Protein AF-A0A8J4A888-F1 (afdb_monomer)

Radius of gyration: 33.27 Å; Cα contacts (8 Å, |Δi|>4): 347; chains: 1; bounding box: 75×37×103 Å

Sequence (267 aa):
MAGGPRWPIGIAGAALVAAGAVLLPVPVLRVPAGLALVFALPGLAAIGPLRPRLSTMERIALVPLLSIAVPVVGGIGCYAAGVRLTTPVWVALTTIVTLALCGLHVGLGPRATRSAGRPADDPTTEDGGRPARRGPAGRWTARRALRVVLPAVLTIALLGGAGVVALRAARTGSVQHYTALSITPVGSAVALDRSVRVTVSCNESAPTGYTVRVTGADGYAAHRSVRLAPGHSRTWQLSVPAVGRVTARLYTGDGGTPYRSVFLAGG

Nearest PDB structures (foldseek):
  6ncx-assembly1_C  TM=6.663E-01  e=3.637E-03  Eisenbergiella tayi
  8oe4-assembly1_C  TM=6.718E-01  e=3.427E-03  Homo sapiens
  6ncw-assembly1_A  TM=7.004E-01  e=7.009E-03  Eisenbergiella tayi
  6wdq-assembly1_C  TM=6.657E-01  e=6.221E-03  Homo sapiens
  6ncx-assembly1_D  TM=6.212E-01  e=1.615E-02  Eisenbergiella tayi

Secondary structure (DSSP, 8-state):
------HHHHHHHHHHHHHHHHHSS-HHHHHHHHHHHHHTHHHHHHHTTTTTTS-HHHHHHHHHHHHHHHHHHHHHHHHHTT----HHHHHHHHHHHHHHHHHHHHHH-S-TTTTS-------------------------HHHHHHHHHHHHHHHHHHHHHHHHHHHHHHT------EEEEEEEES-TTSSEEEEEEEEEE-SSS-EEEEEEEE-STT-EEEEEEEE-TT-EEEEEEEEESSS-EEEEEEETT-SS-SEEEEE---

Solvent-accessible surface area (backbone atoms only — not comparable to full-atom values): 15346 Å² total; per-residue (Å²): 132,88,78,69,86,61,59,53,59,53,52,47,50,50,44,54,53,28,46,52,38,48,72,44,96,47,73,85,50,24,58,62,24,43,48,42,50,46,40,42,49,36,11,55,32,60,40,62,82,49,52,93,81,50,54,77,68,54,50,64,59,44,24,46,56,50,10,51,46,50,60,52,55,49,45,51,51,31,51,78,69,68,42,77,88,40,74,69,54,52,48,50,52,46,41,52,53,25,45,50,36,30,49,48,48,68,67,68,47,86,64,76,68,71,76,74,71,67,86,86,81,80,97,82,76,92,75,81,93,76,83,86,74,78,71,80,76,81,74,73,49,69,72,57,54,46,67,56,46,48,60,55,51,50,49,51,50,50,53,49,51,51,49,54,53,49,52,49,53,54,69,60,53,78,74,75,60,46,71,50,76,48,74,43,79,48,81,71,75,85,40,81,55,22,36,34,37,40,36,39,36,28,41,38,97,53,73,43,54,35,37,38,41,36,39,39,41,97,79,41,72,48,78,49,75,50,75,34,44,55,80,36,71,52,76,48,78,44,81,40,61,27,54,46,54,35,36,42,32,34,22,54,72,90,51,92,61,65,74,43,75,48,74,44,81,41,117

Structure (mmCIF, N/CA/C/O backbone):
data_AF-A0A8J4A888-F1
#
_entry.id   AF-A0A8J4A888-F1
#
loop_
_atom_site.group_PDB
_atom_site.id
_atom_site.type_symbol
_atom_site.label_atom_id
_atom_site.label_alt_id
_atom_site.label_comp_id
_atom_site.label_asym_id
_atom_site.label_entity_id
_atom_site.label_seq_id
_atom_site.pdbx_PDB_ins_code
_atom_site.Cartn_x
_atom_site.Cartn_y
_atom_site.Cartn_z
_atom_site.occupancy
_atom_site.B_iso_or_equiv
_atom_site.auth_seq_id
_atom_site.auth_comp_id
_atom_site.auth_asym_id
_atom_site.auth_atom_id
_atom_site.pdbx_PDB_model_num
ATOM 1 N N . MET A 1 1 ? 24.705 21.486 -42.298 1.00 39.16 1 MET A N 1
ATOM 2 C CA . MET A 1 1 ? 25.093 21.106 -40.919 1.00 39.16 1 MET A CA 1
ATOM 3 C C . MET A 1 1 ? 24.230 19.938 -40.455 1.00 39.16 1 MET A C 1
ATOM 5 O O . MET A 1 1 ? 23.060 20.130 -40.159 1.00 39.16 1 MET A O 1
ATOM 9 N N . ALA A 1 2 ? 24.766 18.716 -40.461 1.00 40.28 2 ALA A N 1
ATOM 10 C CA . ALA A 1 2 ? 24.025 17.524 -40.049 1.00 40.28 2 ALA A CA 1
ATOM 11 C C . ALA A 1 2 ? 24.015 17.419 -38.516 1.00 40.28 2 ALA A C 1
ATOM 13 O O . ALA A 1 2 ? 24.929 16.855 -37.914 1.00 40.28 2 ALA A O 1
ATOM 14 N N . GLY A 1 3 ? 22.998 18.003 -37.881 1.00 47.62 3 GLY A N 1
ATOM 15 C CA . GLY A 1 3 ? 22.723 17.781 -36.466 1.00 47.62 3 GLY A CA 1
ATOM 16 C C . GLY A 1 3 ? 22.400 16.306 -36.248 1.00 47.62 3 GLY A C 1
ATOM 17 O O . GLY A 1 3 ? 21.333 15.839 -36.638 1.00 47.62 3 GLY A O 1
ATOM 18 N N . GLY A 1 4 ? 23.338 15.555 -35.668 1.00 56.41 4 GLY A N 1
ATOM 19 C CA . GLY A 1 4 ? 23.082 14.175 -35.263 1.00 56.41 4 GLY A CA 1
ATOM 20 C C . GLY A 1 4 ? 21.868 14.108 -34.327 1.00 56.41 4 GLY A C 1
ATOM 21 O O . GLY A 1 4 ? 21.597 15.079 -33.612 1.00 56.41 4 GLY A O 1
ATOM 22 N N . PRO A 1 5 ? 21.122 12.992 -34.314 1.00 59.16 5 PRO A N 1
ATOM 23 C CA . PRO A 1 5 ? 19.912 12.877 -33.512 1.00 59.16 5 PRO A CA 1
ATOM 24 C C . PRO A 1 5 ? 20.267 12.998 -32.022 1.00 59.16 5 PRO A C 1
ATOM 26 O O . PRO A 1 5 ? 20.746 12.050 -31.410 1.00 59.16 5 PRO A O 1
ATOM 29 N N . ARG A 1 6 ? 20.034 14.181 -31.433 1.00 76.62 6 ARG A N 1
ATOM 30 C CA . ARG A 1 6 ? 20.186 14.481 -29.989 1.00 76.62 6 ARG A CA 1
ATOM 31 C C . ARG A 1 6 ? 19.076 13.867 -29.127 1.00 76.62 6 ARG A C 1
ATOM 33 O O . ARG A 1 6 ? 19.116 13.933 -27.903 1.00 76.62 6 ARG A O 1
ATOM 40 N N . TRP A 1 7 ? 18.107 13.237 -29.779 1.00 79.25 7 TRP A N 1
ATOM 41 C CA . TRP A 1 7 ? 16.934 12.605 -29.190 1.00 79.25 7 TRP A CA 1
ATOM 42 C C . TRP A 1 7 ? 17.216 11.634 -28.019 1.00 79.25 7 TRP A C 1
ATOM 44 O O . TRP A 1 7 ? 16.619 11.830 -26.961 1.00 79.25 7 TRP A O 1
ATOM 54 N N . PRO A 1 8 ? 18.129 10.639 -28.117 1.00 78.75 8 PRO A N 1
ATOM 55 C CA . PRO A 1 8 ? 18.345 9.684 -27.024 1.00 78.75 8 PRO A CA 1
ATOM 56 C C . PRO A 1 8 ? 18.966 10.335 -25.780 1.00 78.75 8 PRO A C 1
ATOM 58 O O . PRO A 1 8 ? 18.705 9.898 -24.662 1.00 78.75 8 PRO A O 1
ATOM 61 N N . ILE A 1 9 ? 19.745 11.408 -25.959 1.00 81.62 9 ILE A N 1
ATOM 62 C CA . ILE A 1 9 ? 20.346 12.165 -24.852 1.00 81.62 9 ILE A CA 1
ATOM 63 C C . ILE A 1 9 ? 19.255 12.926 -24.089 1.00 81.62 9 ILE A C 1
ATOM 65 O O . ILE A 1 9 ? 19.256 12.924 -22.861 1.00 81.62 9 ILE A O 1
ATOM 69 N N . GLY A 1 10 ? 18.289 13.513 -24.806 1.00 83.25 10 GLY A N 1
ATOM 70 C CA . GLY A 1 10 ? 17.135 14.180 -24.197 1.00 83.25 10 GLY A CA 1
ATOM 71 C C . GLY A 1 10 ? 16.274 13.229 -23.360 1.00 83.25 10 GLY A C 1
ATOM 72 O O . GLY A 1 10 ? 15.909 13.569 -22.239 1.00 83.25 10 GLY A O 1
ATOM 73 N N . ILE A 1 11 ? 16.016 12.013 -23.856 1.00 82.94 11 ILE A N 1
ATOM 74 C CA . ILE A 1 11 ? 15.243 10.996 -23.119 1.00 82.94 11 ILE A CA 1
ATOM 75 C C . ILE A 1 11 ? 15.998 10.513 -21.878 1.00 82.94 11 ILE A C 1
ATOM 77 O O . ILE A 1 11 ? 15.406 10.406 -20.807 1.00 82.94 11 ILE A O 1
ATOM 81 N N . ALA A 1 12 ? 17.303 10.251 -21.998 1.00 80.12 12 ALA A N 1
ATOM 82 C CA . ALA A 1 12 ? 18.125 9.851 -20.859 1.00 80.12 12 AL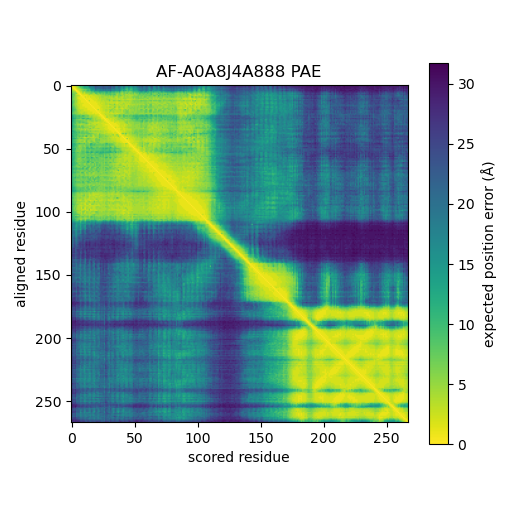A A CA 1
ATOM 83 C C . ALA A 1 12 ? 18.156 10.939 -19.770 1.00 80.12 12 ALA A C 1
ATOM 85 O O . ALA A 1 12 ? 17.980 10.635 -18.592 1.00 80.12 12 ALA A O 1
ATOM 86 N N . GLY A 1 13 ? 18.309 12.208 -20.166 1.00 79.50 13 GLY A N 1
ATOM 87 C CA . GLY A 1 13 ? 18.224 13.346 -19.249 1.00 79.50 13 GLY A CA 1
ATOM 88 C C . GLY A 1 13 ? 16.853 13.456 -18.579 1.00 79.50 13 GLY A C 1
ATOM 89 O O . GLY A 1 13 ? 16.777 13.584 -17.359 1.00 79.50 13 GLY A O 1
ATOM 90 N N . ALA A 1 14 ? 15.768 13.323 -19.347 1.00 81.19 14 ALA A N 1
ATOM 91 C CA . ALA A 1 14 ? 14.405 13.355 -18.820 1.00 81.19 14 ALA A CA 1
ATOM 92 C C . ALA A 1 14 ? 14.130 12.217 -17.821 1.00 81.19 14 ALA A C 1
ATOM 94 O O . ALA A 1 14 ? 13.488 12.451 -16.801 1.00 81.19 14 ALA A O 1
ATOM 95 N N . ALA A 1 15 ? 14.660 11.012 -18.063 1.00 79.81 15 ALA A N 1
ATOM 96 C CA . ALA A 1 15 ? 14.546 9.886 -17.135 1.00 79.81 15 ALA A CA 1
ATOM 97 C C . ALA A 1 15 ? 15.244 10.150 -15.801 1.00 79.81 15 ALA A C 1
ATOM 99 O O . ALA A 1 15 ? 14.663 9.890 -14.751 1.00 79.81 15 ALA A O 1
ATOM 100 N N . LEU A 1 16 ? 16.447 10.728 -15.827 1.00 81.56 16 LEU A N 1
ATOM 101 C CA . LEU A 1 16 ? 17.173 11.085 -14.607 1.00 81.56 16 LEU A CA 1
ATOM 102 C C . LEU A 1 16 ? 16.460 12.189 -13.815 1.00 81.56 16 LEU A C 1
ATOM 104 O O . LEU A 1 16 ? 16.331 12.083 -12.596 1.00 81.56 16 LEU A O 1
ATOM 108 N N . VAL A 1 17 ? 15.948 13.217 -14.500 1.00 83.06 17 VAL A N 1
ATOM 109 C CA . VAL A 1 17 ? 15.185 14.303 -13.862 1.00 83.06 17 VAL A CA 1
ATOM 110 C C . VAL A 1 17 ? 13.888 13.773 -13.251 1.00 83.06 17 VAL A C 1
ATOM 112 O O . VAL A 1 17 ? 13.584 14.081 -12.099 1.00 83.06 17 VAL A O 1
ATOM 115 N N . ALA A 1 18 ? 13.147 12.935 -13.980 1.00 79.81 18 ALA A N 1
ATOM 116 C CA . ALA A 1 18 ? 11.920 12.326 -13.479 1.00 79.81 18 ALA A CA 1
ATOM 117 C C . ALA A 1 18 ? 12.197 11.406 -12.277 1.00 79.81 18 ALA A C 1
ATOM 119 O O . ALA A 1 18 ? 11.468 11.460 -11.288 1.00 79.81 18 ALA A O 1
ATOM 120 N N . ALA A 1 19 ? 13.278 10.619 -12.310 1.00 79.06 19 ALA A N 1
ATOM 121 C CA . ALA A 1 19 ? 13.681 9.776 -11.186 1.00 79.06 19 ALA A CA 1
ATOM 122 C C . ALA A 1 19 ? 13.993 10.613 -9.936 1.00 79.06 19 ALA A C 1
ATOM 124 O O . ALA A 1 19 ? 13.499 10.308 -8.851 1.00 79.06 19 ALA A O 1
ATOM 125 N N . GLY A 1 20 ? 14.746 11.708 -10.096 1.00 75.62 20 GLY A N 1
ATOM 126 C CA . GLY A 1 20 ? 15.018 12.658 -9.016 1.00 75.62 20 GLY A CA 1
ATOM 127 C C . GLY A 1 20 ? 13.738 13.273 -8.443 1.00 75.62 20 GLY A C 1
ATOM 128 O O . GLY A 1 20 ? 13.550 13.285 -7.228 1.00 75.62 20 GLY A O 1
ATOM 129 N N . ALA A 1 21 ? 12.812 13.699 -9.305 1.00 80.38 21 ALA A N 1
ATOM 130 C CA . ALA A 1 21 ? 11.538 14.286 -8.892 1.00 80.38 21 ALA A CA 1
ATOM 131 C C . ALA A 1 21 ? 10.642 13.312 -8.103 1.00 80.38 21 ALA A C 1
ATOM 133 O O . ALA A 1 21 ? 9.965 13.732 -7.168 1.00 80.38 21 ALA A O 1
ATOM 134 N N . VAL A 1 22 ? 10.655 12.012 -8.425 1.00 79.75 22 VAL A N 1
ATOM 135 C CA . VAL A 1 22 ? 9.869 10.996 -7.694 1.00 79.75 22 VAL A CA 1
ATOM 136 C C . VAL A 1 22 ? 10.436 10.699 -6.298 1.00 79.75 22 VAL A C 1
ATOM 138 O O . VAL A 1 22 ? 9.688 10.299 -5.395 1.00 79.75 22 VAL A O 1
ATOM 141 N N . LEU A 1 23 ? 11.749 10.873 -6.123 1.00 80.00 23 LEU A N 1
ATOM 142 C CA . LEU A 1 23 ? 12.458 10.636 -4.863 1.00 80.00 23 LEU A CA 1
ATOM 143 C C . LEU A 1 23 ? 12.426 11.845 -3.917 1.00 80.00 23 LEU A C 1
ATOM 145 O O . LEU A 1 23 ? 12.620 11.674 -2.715 1.00 80.00 23 LEU A O 1
ATOM 149 N N . LEU A 1 24 ? 12.148 13.046 -4.430 1.00 81.38 24 LEU A N 1
ATOM 150 C CA . LEU A 1 24 ? 11.988 14.247 -3.615 1.00 81.38 24 LEU A CA 1
ATOM 151 C C . LEU A 1 24 ? 10.665 14.222 -2.820 1.00 81.38 24 LEU A C 1
ATOM 153 O O . LEU A 1 24 ? 9.642 13.752 -3.325 1.00 81.38 24 LEU A O 1
ATOM 157 N N . PRO A 1 25 ? 10.629 14.785 -1.596 1.00 75.31 25 PRO A N 1
ATOM 158 C CA . PRO A 1 25 ? 9.436 14.830 -0.747 1.00 75.31 25 PRO A CA 1
ATOM 159 C C . PRO A 1 25 ? 8.410 15.893 -1.194 1.00 75.31 25 PRO A C 1
ATOM 161 O O . PRO A 1 25 ? 7.687 16.440 -0.367 1.00 75.31 25 PRO A O 1
ATOM 164 N N . VAL A 1 26 ? 8.335 16.209 -2.493 1.00 83.38 26 VAL A N 1
ATOM 165 C CA . VAL A 1 26 ? 7.417 17.215 -3.049 1.00 83.38 26 VAL A CA 1
ATOM 166 C C . VAL A 1 26 ? 6.223 16.500 -3.700 1.00 83.38 26 VAL A C 1
ATOM 168 O O . VAL A 1 26 ? 6.333 16.031 -4.836 1.00 83.38 26 VAL A O 1
ATOM 171 N N . PRO A 1 27 ? 5.065 16.389 -3.018 1.00 77.94 27 PRO A N 1
ATOM 172 C CA . PRO A 1 27 ? 3.960 15.532 -3.460 1.00 77.94 27 PRO A CA 1
ATOM 173 C C . PRO A 1 27 ? 3.375 15.939 -4.820 1.00 77.94 27 PRO A C 1
ATOM 175 O O . PRO A 1 27 ? 2.985 15.070 -5.597 1.00 77.94 27 PRO A O 1
ATOM 178 N N . VAL A 1 28 ? 3.383 17.237 -5.140 1.00 83.44 28 VAL A N 1
ATOM 179 C CA . VAL A 1 28 ? 2.807 17.786 -6.382 1.00 83.44 28 VAL A CA 1
ATOM 180 C C . VAL A 1 28 ? 3.572 17.327 -7.631 1.00 83.44 28 VAL A C 1
ATOM 182 O O . VAL A 1 28 ? 2.970 17.071 -8.669 1.00 83.44 28 VAL A O 1
ATOM 185 N N . LEU A 1 29 ? 4.895 17.162 -7.534 1.00 80.06 29 LEU A N 1
ATOM 186 C CA . LEU A 1 29 ? 5.742 16.742 -8.658 1.00 80.06 29 LEU A CA 1
ATOM 187 C C . LEU A 1 29 ? 5.823 15.219 -8.805 1.00 80.06 29 LEU A C 1
ATOM 189 O O . LEU A 1 29 ? 6.128 14.710 -9.883 1.00 80.06 2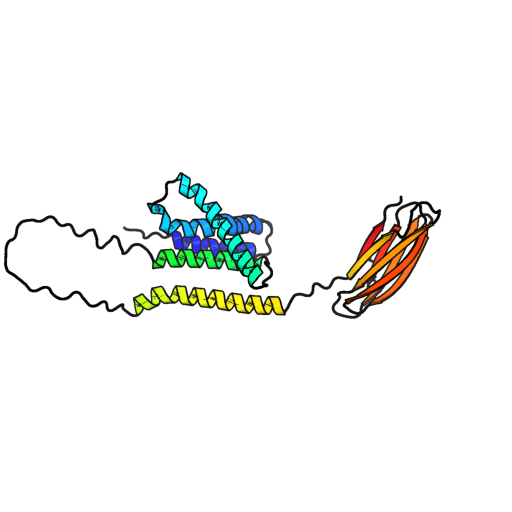9 LEU A O 1
ATOM 193 N N . ARG A 1 30 ? 5.525 14.480 -7.733 1.00 80.75 30 ARG A N 1
ATOM 194 C CA . ARG A 1 30 ? 5.732 13.031 -7.662 1.00 80.75 30 ARG A CA 1
ATOM 195 C C . ARG A 1 30 ? 4.831 12.249 -8.612 1.00 80.75 30 ARG A C 1
ATOM 197 O O . ARG A 1 30 ? 5.291 11.308 -9.254 1.00 80.75 30 ARG A O 1
ATOM 204 N N . VAL A 1 31 ? 3.562 12.640 -8.708 1.00 80.25 31 VAL A N 1
ATOM 205 C CA . VAL A 1 31 ? 2.563 11.976 -9.559 1.00 80.25 31 VAL A CA 1
ATOM 206 C C . VAL A 1 31 ? 2.882 12.137 -11.053 1.00 80.25 31 VAL A C 1
ATOM 208 O O . VAL A 1 31 ? 3.034 11.113 -11.721 1.00 80.25 31 VAL A O 1
ATOM 211 N N . PRO A 1 32 ? 3.052 13.360 -11.603 1.00 80.75 32 PRO A N 1
ATOM 212 C CA . PRO A 1 32 ? 3.344 13.520 -13.028 1.00 80.75 32 PRO A CA 1
ATOM 213 C C . PRO A 1 32 ? 4.715 12.950 -13.413 1.00 80.75 32 PRO A C 1
ATOM 215 O O . PRO A 1 32 ? 4.838 12.330 -14.469 1.00 80.75 32 PRO A O 1
ATOM 218 N N . ALA A 1 33 ? 5.730 13.086 -12.549 1.00 79.25 33 ALA A N 1
ATOM 219 C CA . ALA A 1 33 ? 7.043 12.496 -12.794 1.00 79.25 33 ALA A CA 1
ATOM 220 C C . ALA A 1 33 ? 6.978 10.963 -12.806 1.00 79.25 33 ALA A C 1
ATOM 222 O O . ALA A 1 33 ? 7.533 10.341 -13.708 1.00 79.25 33 ALA A O 1
ATOM 223 N N . GLY A 1 34 ? 6.245 10.360 -11.864 1.00 79.12 34 GLY A N 1
ATOM 224 C CA . GLY A 1 34 ? 6.002 8.921 -11.838 1.00 79.12 34 GLY A CA 1
ATOM 225 C C . GLY A 1 34 ? 5.325 8.445 -13.119 1.00 79.12 34 GLY A C 1
ATOM 226 O O . GLY A 1 34 ? 5.835 7.545 -13.775 1.00 79.12 34 GLY A O 1
ATOM 227 N N . LEU A 1 35 ? 4.238 9.100 -13.536 1.00 80.75 35 LEU A N 1
ATOM 228 C CA . LEU A 1 35 ? 3.517 8.747 -14.763 1.00 80.75 35 LEU A CA 1
ATOM 229 C C . LEU A 1 35 ? 4.394 8.847 -16.015 1.00 80.75 35 LEU A C 1
ATOM 231 O O . LEU A 1 35 ? 4.385 7.929 -16.833 1.00 80.75 35 LEU A O 1
ATOM 235 N N . ALA A 1 36 ? 5.191 9.908 -16.159 1.00 78.00 36 ALA A N 1
ATOM 236 C CA . ALA A 1 36 ? 6.110 10.044 -17.290 1.00 78.00 36 ALA A CA 1
ATOM 237 C C . ALA A 1 36 ? 7.135 8.895 -17.339 1.00 78.00 36 ALA A C 1
ATOM 239 O O . ALA A 1 36 ? 7.447 8.365 -18.410 1.00 78.00 36 ALA A O 1
ATOM 240 N N . LEU A 1 37 ? 7.619 8.484 -16.167 1.00 79.25 37 LEU A N 1
ATOM 241 C CA . LEU A 1 37 ? 8.602 7.421 -15.993 1.00 79.25 37 LEU A CA 1
ATOM 242 C C . LEU A 1 37 ? 7.996 6.024 -16.248 1.00 79.25 37 LEU A C 1
ATOM 244 O O . LEU A 1 37 ? 8.670 5.171 -16.820 1.00 79.25 37 LEU A O 1
ATOM 248 N N . VAL A 1 38 ? 6.713 5.810 -15.915 1.00 79.25 38 VAL A N 1
ATOM 249 C CA . VAL A 1 38 ? 5.971 4.565 -16.214 1.00 79.25 38 VAL A CA 1
ATOM 250 C C . VAL A 1 38 ? 5.591 4.470 -17.687 1.00 79.25 38 VAL A C 1
ATOM 252 O O . VAL A 1 38 ? 5.768 3.414 -18.285 1.00 79.25 38 VAL A O 1
ATOM 255 N N . PHE A 1 39 ? 5.007 5.528 -18.256 1.00 78.88 39 PHE A N 1
ATOM 256 C CA . PHE A 1 39 ? 4.164 5.415 -19.454 1.00 78.88 39 PHE A CA 1
ATOM 257 C C . PHE A 1 39 ? 4.778 5.997 -20.726 1.00 78.88 39 PHE A C 1
ATOM 259 O O . PHE A 1 39 ? 4.332 5.650 -21.818 1.00 78.88 39 PHE A O 1
ATOM 266 N N . ALA A 1 40 ? 5.776 6.875 -20.611 1.00 79.44 40 ALA A N 1
ATOM 267 C CA . ALA A 1 40 ? 6.331 7.569 -21.767 1.00 79.44 40 ALA A CA 1
ATOM 268 C C . ALA A 1 40 ? 7.791 7.192 -22.027 1.00 79.44 40 ALA A C 1
ATOM 270 O O . ALA A 1 40 ? 8.141 6.804 -23.140 1.00 79.44 40 ALA A O 1
ATOM 271 N N . LEU A 1 41 ? 8.657 7.309 -21.019 1.00 81.25 41 LEU A N 1
ATOM 272 C CA . LEU A 1 41 ? 10.107 7.284 -21.237 1.00 81.25 41 LEU A CA 1
ATOM 273 C C . LEU A 1 41 ? 10.653 5.929 -21.733 1.00 81.25 41 LEU A C 1
ATOM 275 O O . LEU A 1 41 ? 11.376 5.936 -22.736 1.00 81.25 41 LEU A O 1
ATOM 279 N N . PRO A 1 42 ? 10.286 4.773 -21.142 1.00 77.44 42 PRO A N 1
ATOM 280 C CA . PRO A 1 42 ? 10.723 3.474 -21.650 1.00 77.44 42 PRO A CA 1
ATOM 281 C C . PRO A 1 42 ? 10.192 3.182 -23.061 1.00 77.44 42 PRO A C 1
ATOM 283 O O . PRO A 1 42 ? 10.947 2.746 -23.933 1.00 77.44 42 PRO A O 1
ATOM 286 N N . GLY A 1 43 ? 8.911 3.481 -23.314 1.00 79.44 43 GLY A N 1
ATOM 287 C CA . GLY A 1 43 ? 8.285 3.295 -24.626 1.00 79.44 43 GLY A CA 1
ATOM 288 C C . GLY A 1 43 ? 8.933 4.149 -25.722 1.00 79.44 43 GLY A C 1
ATOM 289 O O . GLY A 1 43 ? 9.245 3.652 -26.806 1.00 79.44 43 GLY A O 1
ATOM 290 N N . LEU A 1 44 ? 9.223 5.420 -25.426 1.00 80.62 44 LEU A N 1
ATOM 291 C CA . LEU A 1 44 ? 9.910 6.328 -26.351 1.00 80.62 44 LEU A CA 1
ATOM 292 C C . LEU A 1 44 ? 11.352 5.889 -26.645 1.00 80.62 44 LEU A C 1
ATOM 294 O O . LEU A 1 44 ? 11.807 6.028 -27.785 1.00 80.62 44 LEU A O 1
ATOM 298 N N . ALA A 1 45 ? 12.065 5.348 -25.652 1.00 80.88 45 ALA A N 1
ATOM 299 C CA . ALA A 1 45 ? 13.414 4.818 -25.842 1.00 80.88 45 ALA A CA 1
ATOM 300 C C . ALA A 1 45 ? 13.415 3.574 -26.746 1.00 80.88 45 ALA A C 1
ATOM 302 O O . ALA A 1 45 ? 14.266 3.442 -27.628 1.00 80.88 45 ALA A O 1
ATOM 303 N N . ALA A 1 46 ? 12.433 2.689 -26.578 1.00 79.88 46 ALA A N 1
ATOM 304 C CA . ALA A 1 46 ? 12.352 1.439 -27.322 1.00 79.88 46 ALA A CA 1
ATOM 305 C C . ALA A 1 46 ? 11.850 1.584 -28.771 1.00 79.88 46 ALA A C 1
ATOM 307 O O . ALA A 1 46 ? 12.200 0.772 -29.626 1.00 79.88 46 ALA A O 1
ATOM 308 N N . ILE A 1 47 ? 11.074 2.627 -29.083 1.00 81.25 47 ILE A N 1
ATOM 309 C CA . ILE A 1 47 ? 10.589 2.883 -30.454 1.00 81.25 47 ILE A CA 1
ATOM 310 C C . ILE A 1 47 ? 11.668 3.481 -31.357 1.00 81.25 47 ILE A C 1
ATOM 312 O O . ILE A 1 47 ? 11.580 3.355 -32.579 1.00 81.25 47 ILE A O 1
ATOM 316 N N . GLY A 1 48 ? 12.716 4.081 -30.785 1.00 76.69 48 GLY A N 1
ATOM 317 C CA . GLY A 1 48 ? 13.856 4.636 -31.524 1.00 76.69 48 GLY A CA 1
ATOM 318 C C . GLY A 1 48 ? 14.333 3.770 -32.705 1.00 76.69 48 GLY A C 1
ATOM 319 O O . GLY A 1 48 ? 14.340 4.263 -33.835 1.00 76.69 48 GLY A O 1
ATOM 320 N N . PRO A 1 49 ? 14.697 2.489 -32.498 1.00 71.56 49 PRO A N 1
ATOM 321 C CA . PRO A 1 49 ? 15.140 1.597 -33.575 1.00 71.56 49 PRO A CA 1
ATOM 322 C C . PRO A 1 49 ? 14.040 1.183 -34.570 1.00 71.56 49 PRO A C 1
ATOM 324 O O . PRO A 1 49 ? 14.349 0.909 -35.727 1.00 71.56 49 PRO A O 1
ATOM 327 N N . LEU A 1 50 ? 12.770 1.149 -34.156 1.00 75.44 50 LEU A N 1
ATOM 328 C CA . LEU A 1 50 ? 11.639 0.702 -34.986 1.00 75.44 50 LEU A CA 1
ATOM 329 C C . LEU A 1 50 ? 11.003 1.839 -35.801 1.00 75.44 50 LEU A C 1
ATOM 331 O O . LEU A 1 50 ? 10.228 1.598 -36.727 1.00 75.44 50 LEU A O 1
ATOM 335 N N . ARG A 1 51 ? 11.372 3.088 -35.498 1.00 77.00 51 ARG A N 1
ATOM 336 C CA . ARG A 1 51 ? 10.807 4.308 -36.083 1.00 77.00 51 ARG A CA 1
ATOM 337 C C . ARG A 1 51 ? 10.705 4.327 -37.618 1.00 77.00 51 ARG A C 1
ATOM 339 O O . ARG A 1 51 ? 9.676 4.803 -38.087 1.00 77.00 51 ARG A O 1
ATOM 346 N N . PRO A 1 52 ? 11.681 3.849 -38.420 1.00 76.31 52 PRO A N 1
ATOM 347 C CA . PRO A 1 52 ? 11.559 3.905 -39.879 1.00 76.31 52 PRO A CA 1
ATOM 348 C C . PRO A 1 52 ? 10.570 2.887 -40.467 1.00 76.31 52 PRO A C 1
ATOM 350 O O . PRO A 1 52 ? 10.230 3.010 -41.636 1.00 76.31 52 PRO A O 1
ATOM 353 N N . ARG A 1 53 ? 10.119 1.888 -39.694 1.00 77.44 53 ARG A N 1
ATOM 354 C CA . ARG A 1 53 ? 9.264 0.792 -40.185 1.00 77.44 53 ARG A CA 1
ATOM 355 C C . ARG A 1 53 ? 7.802 0.885 -39.752 1.00 77.44 53 ARG A C 1
ATOM 357 O O . ARG A 1 53 ? 6.992 0.127 -40.260 1.00 77.44 53 ARG A O 1
ATOM 364 N N . LEU A 1 54 ? 7.482 1.779 -38.819 1.00 83.06 54 LEU A N 1
ATOM 365 C CA . LEU A 1 54 ? 6.150 1.884 -38.220 1.00 83.06 54 LEU A CA 1
ATOM 366 C C . LEU A 1 54 ? 5.391 3.095 -38.758 1.00 83.06 54 LEU A C 1
ATOM 368 O O . LEU A 1 54 ? 5.977 4.177 -38.897 1.00 83.06 54 LEU A O 1
ATOM 372 N N . SER A 1 55 ? 4.087 2.950 -38.971 1.00 89.62 55 SER A N 1
ATOM 373 C CA . SER A 1 55 ? 3.195 4.073 -39.280 1.00 89.62 55 SER A CA 1
ATOM 374 C C . SER A 1 55 ? 3.038 5.018 -38.076 1.00 89.62 55 SER A C 1
ATOM 376 O O . SER A 1 55 ? 3.360 4.672 -36.938 1.00 89.62 55 SER A O 1
ATOM 378 N N . THR A 1 56 ? 2.566 6.251 -38.293 1.00 86.12 56 THR A N 1
ATOM 379 C CA . THR A 1 56 ? 2.365 7.220 -37.194 1.00 86.12 56 THR A CA 1
ATOM 380 C C . THR A 1 56 ? 1.367 6.704 -36.154 1.00 86.12 56 THR A C 1
ATOM 382 O O . THR A 1 56 ? 1.612 6.856 -34.958 1.00 86.12 56 THR A O 1
ATOM 385 N N . MET A 1 57 ? 0.292 6.043 -36.599 1.00 88.69 57 MET A N 1
ATOM 386 C CA . MET A 1 57 ? -0.722 5.465 -35.711 1.00 88.69 57 MET A CA 1
ATOM 387 C C . MET A 1 57 ? -0.168 4.293 -34.899 1.00 88.69 57 MET A C 1
ATOM 389 O O . MET A 1 57 ? -0.355 4.249 -33.684 1.00 88.69 57 MET A O 1
ATOM 393 N N . GLU A 1 58 ? 0.596 3.399 -35.535 1.00 81.38 58 GLU A N 1
ATOM 394 C CA . GLU A 1 58 ? 1.266 2.299 -34.832 1.00 81.38 58 GLU A CA 1
ATOM 395 C C . GLU A 1 58 ? 2.205 2.824 -33.752 1.00 81.38 58 GLU A C 1
ATOM 397 O O . GLU A 1 58 ? 2.187 2.316 -32.638 1.00 81.38 58 GLU A O 1
ATOM 402 N N . ARG A 1 59 ? 2.981 3.880 -34.034 1.00 81.06 59 ARG A N 1
ATOM 403 C CA . ARG A 1 59 ? 3.898 4.472 -33.048 1.00 81.06 59 ARG A CA 1
ATOM 404 C C . ARG A 1 59 ? 3.162 4.989 -31.818 1.00 81.06 59 ARG A C 1
ATOM 406 O O . ARG A 1 59 ? 3.625 4.736 -30.713 1.00 81.06 59 ARG A O 1
ATOM 413 N N . ILE A 1 60 ? 2.047 5.698 -31.995 1.00 84.25 60 ILE A N 1
ATOM 414 C CA . ILE A 1 60 ? 1.279 6.260 -30.874 1.00 84.25 60 ILE A CA 1
ATOM 415 C C . ILE A 1 60 ? 0.721 5.137 -29.991 1.00 84.25 60 ILE A C 1
ATOM 417 O O . ILE A 1 60 ? 0.794 5.240 -28.769 1.00 84.25 60 ILE A O 1
ATOM 421 N N . ALA A 1 61 ? 0.241 4.046 -30.594 1.00 85.25 61 ALA A N 1
ATOM 422 C CA . ALA A 1 61 ? -0.275 2.892 -29.859 1.00 85.25 61 ALA A CA 1
ATOM 423 C C . ALA A 1 61 ? 0.831 2.062 -29.176 1.00 85.25 61 ALA A C 1
ATOM 425 O O . ALA A 1 61 ? 0.634 1.553 -28.072 1.00 85.25 61 ALA A O 1
ATOM 426 N N . LEU A 1 62 ? 2.010 1.942 -29.798 1.00 80.56 62 LEU A N 1
ATOM 427 C CA . LEU A 1 62 ? 3.107 1.116 -29.286 1.00 80.56 62 LEU A CA 1
ATOM 428 C C . LEU A 1 62 ? 3.814 1.731 -28.075 1.00 80.56 62 LEU A C 1
ATOM 430 O O . LEU A 1 62 ? 4.284 0.976 -27.227 1.00 80.56 62 LEU A O 1
ATOM 434 N N . VAL A 1 63 ? 3.894 3.069 -27.974 1.00 81.94 63 VAL A N 1
ATOM 435 C CA . VAL A 1 63 ? 4.565 3.758 -26.848 1.00 81.94 63 VAL A CA 1
ATOM 436 C C . VAL A 1 63 ? 4.015 3.279 -25.497 1.00 81.94 63 VAL A C 1
ATOM 438 O O . VAL A 1 63 ? 4.804 2.739 -24.718 1.00 81.94 63 VAL A O 1
ATOM 441 N N . PRO A 1 64 ? 2.708 3.423 -25.191 1.00 80.00 64 PRO A N 1
ATOM 442 C CA . PRO A 1 64 ? 2.181 3.041 -23.885 1.00 80.00 64 PRO A CA 1
ATOM 443 C C . PRO A 1 64 ? 2.267 1.531 -23.656 1.00 80.00 64 PRO A C 1
ATOM 445 O O . PRO A 1 64 ? 2.577 1.100 -22.548 1.00 80.00 64 PRO A O 1
ATOM 448 N N . LEU A 1 65 ? 2.057 0.726 -24.703 1.00 80.19 65 LEU A N 1
ATOM 449 C CA . LEU A 1 65 ? 2.050 -0.732 -24.607 1.00 80.19 65 LEU A CA 1
ATOM 450 C C . LEU A 1 65 ? 3.438 -1.267 -24.230 1.00 80.19 65 LEU A C 1
ATOM 452 O O . LEU A 1 65 ? 3.571 -2.059 -23.296 1.00 80.19 65 LEU A O 1
ATOM 456 N N . LEU A 1 66 ? 4.493 -0.762 -24.877 1.00 77.12 66 LEU A N 1
ATOM 457 C CA . LEU A 1 66 ? 5.862 -1.137 -24.527 1.00 77.12 66 LEU A CA 1
ATOM 458 C C . LEU A 1 66 ? 6.293 -0.579 -23.169 1.00 77.12 66 LEU A C 1
ATOM 460 O O . LEU A 1 66 ? 7.055 -1.221 -22.448 1.00 77.12 66 LEU A O 1
ATOM 464 N N . SER A 1 67 ? 5.794 0.603 -22.808 1.00 80.06 67 SER A N 1
ATOM 465 C CA . SER A 1 67 ? 6.097 1.216 -21.521 1.00 80.06 67 SER A CA 1
ATOM 466 C C . SER A 1 67 ? 5.480 0.448 -20.349 1.00 80.06 67 SER A C 1
ATOM 468 O O . SER A 1 67 ? 6.133 0.328 -19.321 1.00 80.06 67 SER A O 1
ATOM 470 N N . ILE A 1 68 ? 4.289 -0.146 -20.517 1.00 80.06 68 ILE A N 1
ATOM 471 C CA . ILE A 1 68 ? 3.639 -1.032 -19.528 1.00 80.06 68 ILE A CA 1
ATOM 472 C C . ILE A 1 68 ? 4.339 -2.394 -19.430 1.00 80.06 68 ILE A C 1
ATOM 474 O O . ILE A 1 68 ? 4.401 -2.981 -18.349 1.00 80.06 68 ILE A O 1
ATOM 478 N N . ALA A 1 69 ? 4.919 -2.896 -20.521 1.00 76.31 69 ALA A N 1
ATOM 479 C CA . ALA A 1 69 ? 5.643 -4.166 -20.491 1.00 76.31 69 ALA A CA 1
ATOM 480 C C . ALA A 1 69 ? 6.847 -4.129 -19.529 1.00 76.31 69 ALA A C 1
ATOM 482 O O . ALA A 1 69 ? 7.115 -5.108 -18.836 1.00 76.31 69 ALA A O 1
ATOM 483 N N . VAL A 1 70 ? 7.539 -2.989 -19.426 1.00 79.88 70 VAL A N 1
ATOM 484 C CA . VAL A 1 70 ? 8.711 -2.816 -18.549 1.00 79.88 70 VAL A CA 1
ATOM 485 C C . VAL A 1 70 ? 8.404 -3.049 -17.060 1.00 79.88 70 VAL A C 1
ATOM 487 O O . VAL A 1 70 ? 9.074 -3.888 -16.458 1.00 79.88 70 VAL A O 1
ATOM 490 N N . PRO A 1 71 ? 7.427 -2.373 -16.426 1.00 80.94 71 PRO A N 1
ATOM 491 C CA . PRO A 1 71 ? 7.082 -2.618 -15.033 1.00 80.94 71 PRO A CA 1
ATOM 492 C C . PRO A 1 71 ? 6.438 -3.988 -14.809 1.00 80.94 71 PRO A C 1
ATOM 494 O O . PRO A 1 71 ? 6.626 -4.543 -13.732 1.00 80.94 71 PRO A O 1
ATOM 497 N N . VAL A 1 72 ? 5.728 -4.559 -15.791 1.00 81.00 72 VAL A N 1
ATOM 498 C CA . VAL A 1 72 ? 5.159 -5.913 -15.669 1.00 81.00 72 VAL A CA 1
ATOM 499 C C . VAL A 1 72 ? 6.274 -6.957 -15.628 1.00 81.00 72 VAL A C 1
ATOM 501 O O . VAL A 1 72 ? 6.383 -7.701 -14.657 1.00 81.00 72 VAL A O 1
ATOM 504 N N . VAL A 1 73 ? 7.155 -6.976 -16.631 1.00 77.06 73 VAL A N 1
ATOM 505 C CA . VAL A 1 73 ? 8.275 -7.929 -16.700 1.00 77.06 73 VAL A CA 1
ATOM 506 C C . VAL A 1 73 ? 9.269 -7.679 -15.569 1.00 77.06 73 VAL A C 1
ATOM 508 O O . VAL A 1 73 ? 9.724 -8.617 -14.919 1.00 77.06 73 VAL A O 1
ATOM 511 N N . GLY A 1 74 ? 9.566 -6.411 -15.284 1.00 78.38 74 GLY A N 1
ATOM 512 C CA . GLY A 1 74 ? 10.421 -6.016 -14.173 1.00 78.38 74 GLY A CA 1
ATOM 513 C C . GLY A 1 74 ? 9.852 -6.420 -12.814 1.00 78.38 74 GLY A C 1
ATOM 514 O O . GLY A 1 74 ? 10.577 -6.950 -11.979 1.00 78.38 74 GLY A O 1
ATOM 515 N N . GLY A 1 75 ? 8.546 -6.238 -12.613 1.00 77.00 75 GLY A N 1
ATOM 516 C CA . GLY A 1 75 ? 7.834 -6.657 -11.410 1.00 77.00 75 GLY A CA 1
ATOM 517 C C . GLY A 1 75 ? 7.833 -8.172 -11.228 1.00 77.00 75 GLY A C 1
ATOM 518 O O . GLY A 1 75 ? 8.119 -8.640 -10.128 1.00 77.00 75 GLY A O 1
ATOM 519 N N . ILE A 1 76 ? 7.601 -8.938 -12.302 1.00 75.19 76 ILE A N 1
ATOM 520 C CA . ILE A 1 76 ? 7.709 -10.407 -12.294 1.00 75.19 76 ILE A CA 1
ATOM 521 C C . ILE A 1 76 ? 9.140 -10.837 -11.942 1.00 75.19 76 ILE A C 1
ATOM 523 O O . ILE A 1 76 ? 9.326 -11.718 -11.106 1.00 75.19 76 ILE A O 1
ATOM 527 N N . GLY A 1 77 ? 10.154 -10.182 -12.514 1.00 73.19 77 GLY A N 1
ATOM 528 C CA . GLY A 1 77 ? 11.558 -10.436 -12.185 1.00 73.19 77 GLY A CA 1
ATOM 529 C C . GLY A 1 77 ? 11.885 -10.143 -10.718 1.00 73.19 77 GLY A C 1
ATOM 530 O O . GLY A 1 77 ? 12.512 -10.962 -10.050 1.00 73.19 77 GLY A O 1
ATOM 531 N N . CYS A 1 78 ? 11.411 -9.013 -10.182 1.00 78.88 78 CYS A N 1
ATOM 532 C CA . CYS A 1 78 ? 11.550 -8.686 -8.762 1.00 78.88 78 CYS A CA 1
ATOM 533 C C . CYS A 1 78 ? 10.846 -9.714 -7.870 1.00 78.88 78 CYS A C 1
ATOM 535 O O . CYS A 1 78 ? 11.422 -10.134 -6.869 1.00 78.88 78 CYS A O 1
ATOM 537 N N . TYR A 1 79 ? 9.641 -10.149 -8.247 1.00 75.94 79 TYR A N 1
ATOM 538 C CA . TYR A 1 79 ? 8.884 -11.166 -7.520 1.00 75.94 79 TYR A CA 1
ATOM 539 C C . TYR A 1 79 ? 9.625 -12.507 -7.487 1.00 75.94 79 TYR A C 1
ATOM 541 O O . TYR A 1 79 ? 9.824 -13.065 -6.410 1.00 75.94 79 TYR A O 1
ATOM 549 N N . ALA A 1 80 ? 10.111 -12.981 -8.638 1.00 70.25 80 ALA A N 1
ATOM 550 C CA . ALA A 1 80 ? 10.902 -14.207 -8.733 1.00 70.25 80 ALA A CA 1
ATOM 551 C C . ALA A 1 80 ? 12.210 -14.126 -7.923 1.00 70.25 80 ALA A C 1
ATOM 553 O O . ALA A 1 80 ? 12.654 -15.122 -7.359 1.00 70.25 80 ALA A O 1
ATOM 554 N N . ALA A 1 81 ? 12.800 -12.933 -7.816 1.00 76.31 81 ALA A N 1
ATOM 555 C CA . ALA A 1 81 ? 13.980 -12.673 -6.994 1.00 76.31 81 ALA A CA 1
ATOM 556 C C . ALA A 1 81 ? 13.672 -12.457 -5.495 1.00 76.31 81 ALA A C 1
ATOM 558 O O . ALA A 1 81 ? 14.591 -12.204 -4.717 1.00 76.31 81 ALA A O 1
ATOM 559 N N . GLY A 1 82 ? 12.400 -12.505 -5.076 1.00 76.12 82 GLY A N 1
ATOM 560 C CA . GLY A 1 82 ? 11.983 -12.230 -3.696 1.00 76.12 82 GLY A CA 1
ATOM 561 C C . GLY A 1 82 ? 12.168 -10.769 -3.259 1.00 76.12 82 GLY A C 1
ATOM 562 O O . GLY A 1 82 ? 12.156 -10.466 -2.065 1.00 76.12 82 GLY A O 1
ATOM 563 N N . VAL A 1 83 ? 12.351 -9.843 -4.204 1.00 77.88 83 VAL A N 1
ATOM 564 C CA . VAL A 1 83 ? 12.541 -8.414 -3.938 1.00 77.88 83 VAL A CA 1
ATOM 565 C C . VAL A 1 83 ? 11.181 -7.733 -3.838 1.00 77.88 83 VAL A C 1
ATOM 567 O O . VAL A 1 83 ? 10.371 -7.775 -4.765 1.00 77.88 83 VAL A O 1
ATOM 570 N N . ARG A 1 84 ? 10.931 -7.040 -2.721 1.00 79.38 84 ARG A N 1
ATOM 571 C CA . ARG A 1 84 ? 9.713 -6.236 -2.564 1.00 79.38 84 ARG A CA 1
ATOM 572 C C . ARG A 1 84 ? 9.724 -5.058 -3.532 1.00 79.38 84 ARG A C 1
ATOM 574 O O . ARG A 1 84 ? 10.671 -4.268 -3.559 1.00 79.38 84 ARG A O 1
ATOM 581 N N . LEU A 1 85 ? 8.629 -4.907 -4.270 1.00 78.88 85 LEU A N 1
ATOM 582 C CA . LEU A 1 85 ? 8.423 -3.801 -5.194 1.00 78.88 85 LEU A CA 1
ATOM 583 C C . LEU A 1 85 ? 8.104 -2.522 -4.407 1.00 78.88 85 LEU A C 1
ATOM 585 O O . LEU A 1 85 ? 6.953 -2.177 -4.159 1.00 78.88 85 LEU A O 1
ATOM 589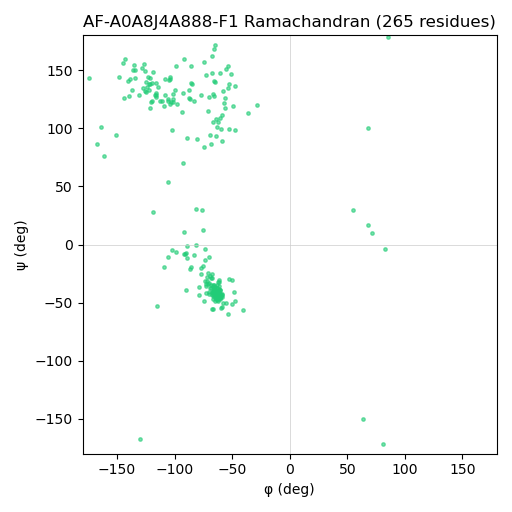 N N . THR A 1 86 ? 9.150 -1.847 -3.943 1.00 84.81 86 THR A N 1
ATOM 590 C CA . THR A 1 86 ? 9.046 -0.539 -3.287 1.00 84.81 86 THR A CA 1
ATOM 591 C C . THR A 1 86 ? 9.196 0.577 -4.321 1.00 84.81 86 THR A C 1
ATOM 593 O O . THR A 1 86 ? 9.757 0.368 -5.398 1.00 84.81 86 THR A O 1
ATOM 596 N N . THR A 1 87 ? 8.734 1.787 -3.999 1.00 81.31 87 THR A N 1
ATOM 597 C CA . THR A 1 87 ? 8.888 2.968 -4.865 1.00 81.31 87 THR A CA 1
ATOM 598 C C . THR A 1 87 ? 10.315 3.162 -5.404 1.00 81.31 87 THR A C 1
ATOM 600 O O . THR A 1 87 ? 10.451 3.324 -6.616 1.00 81.31 87 THR A O 1
ATOM 603 N N . PRO A 1 88 ? 11.393 3.107 -4.588 1.00 80.50 88 PRO A N 1
ATOM 604 C CA . PRO A 1 88 ? 12.750 3.262 -5.115 1.00 80.50 88 PRO A CA 1
ATOM 605 C C . PRO A 1 88 ? 13.167 2.115 -6.044 1.00 80.50 88 PRO A C 1
ATOM 607 O O . PRO A 1 88 ? 13.825 2.369 -7.049 1.00 80.50 88 PRO A O 1
ATOM 610 N N . VAL A 1 89 ? 12.754 0.873 -5.760 1.00 81.44 89 VAL A N 1
ATOM 611 C CA . VAL A 1 89 ? 13.039 -0.287 -6.627 1.00 81.44 89 VAL A CA 1
ATOM 612 C C . VAL A 1 89 ? 12.397 -0.094 -7.997 1.00 81.44 89 VAL A C 1
ATOM 614 O O . VAL A 1 89 ? 13.040 -0.297 -9.025 1.00 81.44 89 VAL A O 1
ATOM 617 N N . TRP A 1 90 ? 11.146 0.357 -8.014 1.00 83.44 90 TRP A N 1
ATOM 618 C CA . TRP A 1 90 ? 10.399 0.565 -9.244 1.00 83.44 90 TRP A CA 1
ATOM 619 C C . TRP A 1 90 ? 10.970 1.718 -10.097 1.00 83.44 90 TRP A C 1
ATOM 621 O O . TRP A 1 90 ? 11.113 1.566 -11.311 1.00 83.44 90 TRP A O 1
ATOM 631 N N . VAL A 1 91 ? 11.381 2.830 -9.469 1.00 83.88 91 VAL A N 1
ATOM 632 C CA . VAL A 1 91 ? 12.058 3.962 -10.143 1.00 83.88 91 VAL A CA 1
ATOM 633 C C . VAL A 1 91 ? 13.418 3.550 -10.705 1.00 83.88 91 VAL A C 1
ATOM 635 O O . VAL A 1 91 ? 13.756 3.902 -11.837 1.00 83.88 91 VAL A O 1
ATOM 638 N N . ALA A 1 92 ? 14.205 2.791 -9.939 1.00 81.81 92 ALA A N 1
ATOM 639 C CA . ALA A 1 92 ? 15.510 2.317 -10.386 1.00 81.81 92 ALA A CA 1
ATOM 640 C C . ALA A 1 92 ? 15.375 1.411 -11.615 1.00 81.81 92 ALA A C 1
ATOM 642 O O . ALA A 1 92 ? 16.087 1.598 -12.600 1.00 81.81 92 ALA A O 1
ATOM 643 N N . LEU A 1 93 ? 14.422 0.475 -11.587 1.00 82.62 93 LEU A N 1
ATOM 644 C CA . LEU A 1 93 ? 14.193 -0.479 -12.667 1.00 82.62 93 LEU A CA 1
ATOM 645 C C . LEU A 1 93 ? 13.875 0.218 -13.993 1.00 82.62 93 LEU A C 1
ATOM 647 O O . LEU A 1 93 ? 14.539 -0.009 -15.002 1.00 82.62 93 LEU A O 1
ATOM 651 N N . THR A 1 94 ? 12.884 1.100 -13.988 1.00 82.38 94 THR A N 1
ATOM 652 C CA . THR A 1 94 ? 12.438 1.823 -15.185 1.00 82.38 94 THR A CA 1
ATOM 653 C C . THR A 1 94 ? 13.500 2.792 -15.707 1.00 82.38 94 THR A C 1
ATOM 655 O O . THR A 1 94 ? 13.695 2.892 -16.921 1.00 82.38 94 THR A O 1
ATOM 658 N N . THR A 1 95 ? 14.265 3.430 -14.816 1.00 81.56 95 THR A N 1
ATOM 659 C CA . THR A 1 95 ? 15.408 4.276 -15.196 1.00 81.56 95 THR A CA 1
ATOM 660 C C . THR A 1 95 ? 16.512 3.456 -15.868 1.00 81.56 95 THR A C 1
ATOM 662 O O . THR A 1 95 ? 16.963 3.818 -16.955 1.00 81.56 95 THR A O 1
ATOM 665 N N . ILE A 1 96 ? 16.917 2.325 -15.276 1.00 81.44 96 ILE A N 1
ATOM 666 C CA . ILE A 1 96 ? 17.957 1.441 -15.830 1.00 81.44 96 ILE A CA 1
ATOM 667 C C . ILE A 1 96 ? 17.542 0.919 -17.206 1.00 81.44 96 ILE A C 1
ATOM 669 O O . ILE A 1 96 ? 18.332 0.991 -18.146 1.00 81.44 96 ILE A O 1
ATOM 673 N N . VAL A 1 97 ? 16.304 0.438 -17.348 1.00 82.88 97 VAL A N 1
ATOM 674 C CA . VAL A 1 97 ? 15.793 -0.077 -18.627 1.00 82.88 97 VAL A CA 1
ATOM 675 C C . VAL A 1 97 ? 15.779 1.019 -19.693 1.00 82.88 97 VAL A C 1
ATOM 677 O O . VAL A 1 97 ? 16.251 0.797 -20.807 1.00 82.88 97 VAL A O 1
ATOM 680 N N . THR A 1 98 ? 15.320 2.225 -19.351 1.00 81.31 98 THR A N 1
ATOM 681 C CA . THR A 1 98 ? 15.312 3.369 -20.279 1.00 81.31 98 THR A CA 1
ATOM 682 C C . THR A 1 98 ? 16.729 3.729 -20.733 1.00 81.31 98 THR A C 1
ATOM 684 O O . THR A 1 98 ? 16.976 3.900 -21.928 1.00 81.31 98 THR A O 1
ATOM 687 N N . LEU A 1 99 ? 17.689 3.793 -19.804 1.00 79.81 99 LEU A N 1
ATOM 688 C CA . LEU A 1 99 ? 19.091 4.076 -20.121 1.00 79.81 99 LEU A CA 1
ATOM 689 C C . LEU A 1 99 ? 19.722 2.977 -20.984 1.00 79.81 99 LEU A C 1
ATOM 691 O O . LEU A 1 99 ? 20.439 3.293 -21.933 1.00 79.81 99 LEU A O 1
ATOM 695 N N . ALA A 1 100 ? 19.432 1.705 -20.700 1.00 80.31 100 ALA A N 1
ATOM 696 C CA . ALA A 1 100 ? 19.918 0.573 -21.484 1.00 80.31 100 ALA A CA 1
ATOM 697 C C . ALA A 1 100 ? 19.396 0.622 -22.929 1.00 80.31 100 ALA A C 1
ATOM 699 O O . ALA A 1 100 ? 20.177 0.475 -23.869 1.00 80.31 100 ALA A O 1
ATOM 700 N N . LEU A 1 101 ? 18.104 0.910 -23.119 1.00 78.94 101 LEU A N 1
ATOM 701 C CA . LEU A 1 101 ? 17.492 1.072 -24.442 1.00 78.94 101 LEU A CA 1
ATOM 702 C C . LEU A 1 101 ? 18.091 2.260 -25.210 1.00 78.94 101 LEU A C 1
ATOM 704 O O . LEU A 1 101 ? 18.442 2.127 -26.385 1.00 78.94 101 LEU A O 1
ATOM 708 N N . CYS A 1 102 ? 18.284 3.404 -24.546 1.00 80.69 102 CYS A N 1
ATOM 709 C CA . CYS A 1 102 ? 18.963 4.560 -25.136 1.00 80.69 102 CYS A CA 1
ATOM 710 C C . CYS A 1 102 ? 20.411 4.230 -25.538 1.00 80.69 102 CYS A C 1
ATOM 712 O O . CYS A 1 102 ? 20.843 4.581 -26.638 1.00 80.69 102 CYS A O 1
ATOM 714 N N . GLY A 1 103 ? 21.153 3.526 -24.678 1.00 75.62 103 GLY A N 1
ATOM 715 C CA . GLY A 1 103 ? 22.521 3.082 -24.950 1.00 75.62 103 GLY A CA 1
ATOM 716 C C . GLY A 1 103 ? 22.598 2.123 -26.138 1.00 75.62 103 GLY A C 1
ATOM 717 O O . GLY A 1 103 ? 23.437 2.305 -27.023 1.00 75.62 103 GLY A O 1
ATOM 718 N N . LEU A 1 104 ? 21.671 1.165 -26.213 1.00 78.81 104 LEU A N 1
ATOM 719 C CA . LEU A 1 104 ? 21.540 0.236 -27.333 1.00 78.81 104 LEU A CA 1
ATOM 720 C C . LEU A 1 104 ? 21.294 0.986 -28.648 1.00 78.81 104 LEU A C 1
ATOM 722 O O . LEU A 1 104 ? 21.928 0.685 -29.657 1.00 78.81 104 LEU A O 1
ATOM 726 N N . HIS A 1 105 ? 20.437 2.009 -28.636 1.00 75.25 105 HIS A N 1
ATOM 727 C CA . HIS A 1 105 ? 20.158 2.823 -29.818 1.00 75.25 105 HIS A CA 1
ATOM 728 C C . HIS A 1 105 ? 21.390 3.603 -30.305 1.00 75.25 105 HIS A C 1
ATOM 730 O O . HIS A 1 105 ? 21.663 3.655 -31.504 1.00 75.25 105 HIS A O 1
ATOM 736 N N . VAL A 1 106 ? 22.176 4.172 -29.384 1.00 77.19 106 VAL A N 1
ATOM 737 C CA . VAL A 1 106 ? 23.427 4.874 -29.722 1.00 77.19 106 VAL A CA 1
ATOM 738 C C . VAL A 1 106 ? 24.496 3.898 -30.231 1.00 77.19 106 VAL A C 1
ATOM 740 O O . VAL A 1 106 ? 25.236 4.227 -31.160 1.00 77.19 106 VAL A O 1
ATOM 743 N N . GLY A 1 107 ? 24.567 2.692 -29.658 1.00 72.56 107 GLY A N 1
ATOM 744 C CA . GLY A 1 107 ? 25.524 1.652 -30.040 1.00 72.56 107 GLY A CA 1
ATOM 745 C C . GLY A 1 107 ? 25.220 0.990 -31.388 1.00 72.56 107 GLY A C 1
ATOM 746 O O . GLY A 1 107 ? 26.137 0.780 -32.183 1.00 72.56 107 GLY A O 1
ATOM 747 N N . LEU A 1 108 ? 23.942 0.707 -31.665 1.00 69.69 108 LEU A N 1
ATOM 748 C CA . LEU A 1 108 ? 23.463 0.055 -32.893 1.00 69.69 108 LEU A CA 1
ATOM 749 C C . LEU A 1 108 ? 23.135 1.038 -34.033 1.00 69.69 108 LEU A C 1
ATOM 751 O O . LEU A 1 108 ? 22.753 0.611 -35.123 1.00 69.69 108 LEU A O 1
ATOM 755 N N . GLY A 1 109 ? 23.276 2.347 -33.801 1.00 65.81 109 GLY A N 1
ATOM 756 C CA . GLY A 1 109 ? 22.934 3.399 -34.760 1.00 65.81 109 GLY A CA 1
ATOM 757 C C . GLY A 1 109 ? 23.590 3.246 -36.148 1.00 65.81 109 GLY A C 1
ATOM 758 O O . GLY A 1 109 ? 24.672 2.664 -36.290 1.00 65.81 109 GLY A O 1
ATOM 759 N N . PRO A 1 110 ? 22.947 3.795 -37.199 1.00 56.31 110 PRO A N 1
ATOM 760 C CA . PRO A 1 110 ? 23.070 3.348 -38.584 1.00 56.31 110 PRO A CA 1
ATOM 761 C C . PRO A 1 110 ? 24.449 3.652 -39.174 1.00 56.31 110 PRO A C 1
ATOM 763 O O . PRO A 1 110 ? 24.709 4.720 -39.725 1.00 56.31 110 PRO A O 1
ATOM 766 N N . ARG A 1 111 ? 25.347 2.669 -39.104 1.00 52.56 111 ARG A N 1
ATOM 767 C CA . ARG A 1 111 ? 26.486 2.566 -40.029 1.00 52.56 111 ARG A CA 1
ATOM 768 C C . ARG A 1 111 ? 26.240 1.575 -41.169 1.00 52.56 111 ARG A C 1
ATOM 770 O O . ARG A 1 111 ? 27.034 1.554 -42.099 1.00 52.56 111 ARG A O 1
ATOM 777 N N . ALA A 1 112 ? 25.131 0.831 -41.145 1.00 50.31 112 ALA A N 1
ATOM 778 C CA . ALA A 1 112 ? 24.775 -0.124 -42.196 1.00 50.31 112 ALA A CA 1
ATOM 779 C C . ALA A 1 112 ? 24.354 0.543 -43.523 1.00 50.31 112 ALA A C 1
ATOM 781 O O . ALA A 1 112 ? 24.530 -0.046 -44.580 1.00 50.31 112 ALA A O 1
ATOM 782 N N . THR A 1 113 ? 23.867 1.788 -43.503 1.00 50.72 113 THR A N 1
ATOM 783 C CA . THR A 1 113 ? 23.381 2.480 -44.713 1.00 50.72 113 THR A CA 1
ATOM 784 C C . THR A 1 113 ? 24.429 3.325 -45.434 1.00 50.72 113 THR A C 1
ATOM 786 O O . THR A 1 113 ? 24.180 3.762 -46.550 1.00 50.72 113 THR A O 1
ATOM 789 N N . ARG A 1 114 ? 25.627 3.531 -44.864 1.00 51.19 114 ARG A N 1
ATOM 790 C CA . ARG A 1 114 ? 26.709 4.250 -45.570 1.00 51.19 114 ARG A CA 1
ATOM 791 C C . ARG A 1 114 ? 27.526 3.380 -46.525 1.00 51.19 114 ARG A C 1
ATOM 793 O O . ARG A 1 114 ? 28.302 3.935 -47.290 1.00 51.19 114 ARG A O 1
ATOM 800 N N . SER A 1 115 ? 27.341 2.061 -46.520 1.00 52.81 115 SER A N 1
ATOM 801 C CA . SER A 1 115 ? 28.042 1.167 -47.455 1.00 52.81 115 SER A CA 1
ATOM 802 C C . SER A 1 115 ? 27.278 0.910 -48.760 1.00 52.81 115 SER A C 1
ATOM 804 O O . SER A 1 115 ? 27.848 0.314 -49.662 1.00 52.81 115 SER A O 1
ATOM 806 N N . ALA A 1 116 ? 26.020 1.356 -48.876 1.00 53.88 116 ALA A N 1
ATOM 807 C CA . ALA A 1 116 ? 25.177 1.121 -50.058 1.00 53.88 116 ALA A CA 1
ATOM 808 C C . ALA A 1 116 ? 25.067 2.335 -51.002 1.00 53.88 116 ALA A C 1
ATOM 810 O O . ALA A 1 116 ? 24.467 2.234 -52.062 1.00 53.88 116 ALA A O 1
ATOM 811 N N . GLY A 1 117 ? 25.649 3.480 -50.634 1.00 49.94 117 GLY A N 1
ATOM 812 C CA . GLY A 1 117 ? 25.675 4.692 -51.455 1.00 49.94 117 GLY A CA 1
ATOM 813 C C . GLY A 1 117 ? 27.050 4.941 -52.063 1.00 49.94 117 GLY A C 1
ATOM 814 O O . GLY A 1 117 ? 27.626 6.001 -51.838 1.00 49.94 117 GLY A O 1
ATOM 815 N N . ARG A 1 118 ? 27.619 3.957 -52.767 1.00 54.88 118 ARG A N 1
ATOM 816 C CA . ARG A 1 118 ? 28.649 4.244 -53.771 1.00 54.88 118 ARG A CA 1
ATOM 817 C C . ARG A 1 118 ? 27.892 4.376 -55.093 1.00 54.88 118 ARG A C 1
ATOM 819 O O . ARG A 1 118 ? 27.301 3.377 -55.494 1.00 54.88 118 ARG A O 1
ATOM 826 N N . PRO A 1 119 ? 27.843 5.561 -55.723 1.00 53.59 119 PRO A N 1
ATOM 827 C CA . PRO A 1 119 ? 27.279 5.695 -57.057 1.00 53.59 119 PRO A CA 1
ATOM 828 C C . PRO A 1 119 ? 28.086 4.783 -57.980 1.00 53.59 119 PRO A C 1
ATOM 830 O O . PRO A 1 119 ? 29.290 4.979 -58.152 1.00 53.59 119 PRO A O 1
ATOM 833 N N . ALA A 1 120 ? 27.454 3.724 -58.465 1.00 62.66 120 ALA A N 1
ATOM 834 C CA . ALA A 1 120 ? 27.903 3.026 -59.649 1.00 62.66 120 ALA A CA 1
ATOM 835 C C . ALA A 1 120 ? 27.195 3.736 -60.794 1.00 62.66 120 ALA A C 1
ATOM 837 O O . ALA A 1 120 ? 26.040 3.430 -61.028 1.00 62.66 120 ALA A O 1
ATOM 838 N N . ASP A 1 121 ? 27.847 4.749 -61.363 1.00 53.97 121 ASP A N 1
ATOM 839 C CA . ASP A 1 121 ? 27.548 5.301 -62.686 1.00 53.97 121 ASP A CA 1
ATOM 840 C C . ASP A 1 121 ? 28.704 6.226 -63.087 1.00 53.97 121 ASP A C 1
ATOM 842 O O . ASP A 1 121 ? 28.699 7.423 -62.811 1.00 53.97 121 ASP A O 1
ATOM 846 N N . ASP A 1 122 ? 29.733 5.626 -63.685 1.00 56.62 122 ASP A N 1
ATOM 847 C CA . ASP A 1 122 ? 30.470 6.254 -64.784 1.00 56.62 122 ASP A CA 1
ATOM 848 C C . ASP A 1 122 ? 31.021 5.129 -65.686 1.00 56.62 122 ASP A C 1
ATOM 850 O O . ASP A 1 122 ? 32.034 4.505 -65.349 1.00 56.62 122 ASP A O 1
ATOM 854 N N . PRO A 1 123 ? 30.313 4.741 -66.764 1.00 62.34 123 PRO A N 1
ATOM 855 C CA . PRO A 1 123 ? 30.736 3.658 -67.635 1.00 62.34 123 PRO A CA 1
ATOM 856 C C . PRO A 1 123 ? 31.557 4.212 -68.801 1.00 62.34 123 PRO A C 1
ATOM 858 O O . PRO A 1 123 ? 31.089 4.185 -69.929 1.00 62.34 123 PRO A O 1
ATOM 861 N N . THR A 1 124 ? 32.779 4.693 -68.557 1.00 60.22 124 THR A N 1
ATOM 862 C CA . THR A 1 124 ? 33.735 4.955 -69.653 1.00 60.22 124 THR A CA 1
ATOM 863 C C . THR A 1 124 ? 35.176 5.061 -69.154 1.00 60.22 124 THR A C 1
ATOM 865 O O . THR A 1 124 ? 35.733 6.148 -69.055 1.00 60.22 124 THR A O 1
ATOM 868 N N . THR A 1 125 ? 35.816 3.932 -68.837 1.00 56.47 125 THR A N 1
ATOM 869 C CA . THR A 1 125 ? 37.265 3.763 -69.077 1.00 56.47 125 THR A CA 1
ATOM 870 C C . THR A 1 125 ? 37.642 2.283 -69.000 1.00 56.47 125 THR A C 1
ATOM 872 O O . THR A 1 125 ? 37.768 1.703 -67.922 1.00 56.47 125 THR A O 1
ATOM 875 N N . GLU A 1 126 ? 37.806 1.664 -70.168 1.00 62.56 126 GLU A N 1
ATOM 876 C CA . GLU A 1 126 ? 38.748 0.560 -70.336 1.00 62.56 126 GLU A CA 1
ATOM 877 C C . GLU A 1 126 ? 40.134 1.063 -69.915 1.00 62.56 126 GLU A C 1
ATOM 879 O O . GLU A 1 126 ? 40.587 2.053 -70.476 1.00 62.56 126 GLU A O 1
ATOM 884 N N . ASP A 1 127 ? 40.782 0.433 -68.929 1.00 51.69 127 ASP A N 1
ATOM 885 C CA . ASP A 1 127 ? 42.167 -0.028 -69.097 1.00 51.69 127 ASP A CA 1
ATOM 886 C C . ASP A 1 127 ? 42.681 -0.850 -67.898 1.00 51.69 127 ASP A C 1
ATOM 888 O O . ASP A 1 127 ? 42.433 -0.533 -66.734 1.00 51.69 127 ASP A O 1
ATOM 892 N N . GLY A 1 128 ? 43.485 -1.868 -68.211 1.00 54.22 128 GLY A N 1
ATOM 893 C CA . GLY A 1 128 ? 44.637 -2.293 -67.411 1.00 54.22 128 GLY A CA 1
ATOM 894 C C . GLY A 1 128 ? 44.408 -2.914 -66.028 1.00 54.22 128 GLY A C 1
ATOM 895 O O . GLY A 1 128 ? 44.317 -2.234 -65.006 1.00 54.22 128 GLY A O 1
ATOM 896 N N . GLY A 1 129 ? 44.481 -4.246 -65.970 1.00 61.41 129 GLY A N 1
ATOM 897 C CA . GLY A 1 129 ? 44.407 -5.047 -64.750 1.00 61.41 129 GLY A CA 1
ATOM 898 C C . GLY A 1 129 ? 45.290 -4.579 -63.583 1.00 61.41 129 GLY A C 1
ATOM 899 O O . GLY A 1 129 ? 46.485 -4.311 -63.714 1.00 61.41 129 GLY A O 1
ATOM 900 N N . ARG A 1 130 ? 44.704 -4.591 -62.381 1.00 56.12 130 ARG A N 1
ATOM 901 C CA . ARG A 1 130 ? 45.437 -4.581 -61.110 1.00 56.12 130 ARG A CA 1
ATOM 902 C C . ARG A 1 130 ? 44.813 -5.576 -60.130 1.00 56.12 130 ARG A C 1
ATOM 904 O O . ARG A 1 130 ? 43.594 -5.592 -59.972 1.00 56.12 130 ARG A O 1
ATOM 911 N N . PRO A 1 131 ? 45.635 -6.406 -59.463 1.00 54.50 131 PRO A N 1
ATOM 912 C CA . PRO A 1 131 ? 45.158 -7.500 -58.635 1.00 54.50 131 PRO A CA 1
ATOM 913 C C . PRO A 1 131 ? 44.390 -6.987 -57.418 1.00 54.50 131 PRO A C 1
ATOM 915 O O . PRO A 1 131 ? 44.774 -6.006 -56.774 1.00 54.50 131 PRO A O 1
ATOM 918 N N . ALA A 1 132 ? 43.317 -7.711 -57.100 1.00 58.75 132 ALA A N 1
ATOM 919 C CA . ALA A 1 132 ? 42.475 -7.548 -55.930 1.00 58.75 132 ALA A CA 1
ATOM 920 C C . ALA A 1 132 ? 43.318 -7.421 -54.649 1.00 58.75 132 ALA A C 1
ATOM 922 O O . ALA A 1 132 ? 43.779 -8.402 -54.058 1.00 58.75 132 ALA A O 1
ATOM 923 N N . ARG A 1 133 ? 43.520 -6.178 -54.201 1.00 52.09 133 ARG A N 1
ATOM 924 C CA . ARG A 1 133 ? 44.103 -5.871 -52.896 1.00 52.09 133 ARG A CA 1
ATOM 925 C C . ARG A 1 133 ? 43.117 -6.339 -51.830 1.00 52.09 133 ARG A C 1
ATOM 927 O O . ARG A 1 133 ? 42.078 -5.718 -51.617 1.00 52.09 133 ARG A O 1
ATOM 934 N N . ARG A 1 134 ? 43.478 -7.459 -51.193 1.00 54.38 134 ARG A N 1
ATOM 935 C CA . ARG A 1 134 ? 42.915 -7.998 -49.949 1.00 54.38 134 ARG A CA 1
ATOM 936 C C . ARG A 1 134 ? 42.378 -6.873 -49.069 1.00 54.38 134 ARG A C 1
ATOM 938 O O . ARG A 1 134 ? 43.124 -5.976 -48.673 1.00 54.38 134 ARG A O 1
ATOM 945 N N . GLY A 1 135 ? 41.080 -6.953 -48.786 1.00 49.69 135 GLY A N 1
ATOM 946 C CA . GLY A 1 135 ? 40.392 -6.037 -47.893 1.00 49.69 135 GLY A CA 1
ATOM 947 C C . GLY A 1 135 ? 41.124 -5.922 -46.553 1.00 49.69 135 GLY A C 1
ATOM 948 O O . GLY A 1 135 ? 41.734 -6.895 -46.097 1.00 49.69 135 GLY A O 1
ATOM 949 N N . PRO A 1 136 ? 41.095 -4.742 -45.917 1.00 49.25 136 PRO A N 1
ATOM 950 C CA . PRO A 1 136 ? 41.723 -4.555 -44.625 1.00 49.25 136 PRO A CA 1
ATOM 951 C C . PRO A 1 136 ? 41.061 -5.506 -43.627 1.00 49.25 136 PRO A C 1
ATOM 953 O O . PRO A 1 136 ? 39.906 -5.315 -43.243 1.00 49.25 136 PRO A O 1
ATOM 956 N N . ALA A 1 137 ? 41.801 -6.544 -43.225 1.00 50.97 137 ALA A N 1
ATOM 957 C CA . ALA A 1 137 ? 41.447 -7.398 -42.105 1.00 50.97 137 ALA A CA 1
ATOM 958 C C . ALA A 1 137 ? 41.112 -6.485 -40.923 1.00 50.97 137 ALA A C 1
ATOM 960 O O . ALA A 1 137 ? 41.919 -5.639 -40.523 1.00 50.97 137 ALA A O 1
ATOM 961 N N . GLY A 1 138 ? 39.871 -6.600 -40.451 1.00 49.00 138 GLY A N 1
ATOM 962 C CA . GLY A 1 138 ? 39.254 -5.711 -39.484 1.00 49.00 138 GLY A CA 1
ATOM 963 C C . GLY A 1 138 ? 40.031 -5.668 -38.179 1.00 49.00 138 GLY A C 1
ATOM 964 O O . GLY A 1 138 ? 39.714 -6.377 -37.230 1.00 49.00 138 GLY A O 1
ATOM 965 N N . ARG A 1 139 ? 41.003 -4.759 -38.092 1.00 48.97 139 ARG A N 1
ATOM 966 C CA . ARG A 1 139 ? 41.500 -4.261 -36.816 1.00 48.97 139 ARG A CA 1
ATOM 967 C C . ARG A 1 139 ? 40.371 -3.442 -36.211 1.00 48.97 139 ARG A C 1
ATOM 969 O O . ARG A 1 139 ? 40.260 -2.235 -36.422 1.00 48.97 139 ARG A O 1
ATOM 976 N N . TRP A 1 140 ? 39.482 -4.129 -35.501 1.00 48.97 140 TRP A N 1
ATOM 977 C CA . TRP A 1 140 ? 38.610 -3.518 -34.513 1.00 48.97 140 TRP A CA 1
ATOM 978 C C . TRP A 1 140 ? 39.518 -2.726 -33.573 1.00 48.97 140 TRP A C 1
ATOM 980 O O . TRP A 1 140 ? 40.217 -3.284 -32.734 1.00 48.97 140 TRP A O 1
ATOM 990 N N . THR A 1 141 ? 39.603 -1.414 -33.787 1.00 60.47 141 THR A N 1
ATOM 991 C CA . THR A 1 141 ? 40.414 -0.544 -32.942 1.00 60.47 141 THR A CA 1
ATOM 992 C C . THR A 1 141 ? 39.914 -0.704 -31.512 1.00 60.47 141 THR A C 1
ATOM 994 O O . THR A 1 141 ? 38.707 -0.657 -31.281 1.00 60.47 141 THR A O 1
ATOM 997 N N . ALA A 1 142 ? 40.810 -0.904 -30.543 1.00 58.75 142 ALA A N 1
ATOM 998 C CA . ALA A 1 142 ? 40.447 -1.143 -29.141 1.00 58.75 142 ALA A CA 1
ATOM 999 C C . ALA A 1 142 ? 39.455 -0.092 -28.593 1.00 58.75 142 ALA A C 1
ATOM 1001 O O . ALA A 1 142 ? 38.564 -0.406 -27.812 1.00 58.75 142 ALA A O 1
ATOM 1002 N N . ARG A 1 143 ? 39.519 1.147 -29.107 1.00 62.78 143 ARG A N 1
ATOM 1003 C CA . ARG A 1 143 ? 38.559 2.232 -28.822 1.00 62.78 143 ARG A CA 1
ATOM 1004 C C . ARG A 1 143 ? 37.114 1.927 -29.250 1.00 62.78 143 ARG A C 1
ATOM 1006 O O . ARG A 1 143 ? 36.180 2.436 -28.636 1.00 62.78 143 ARG A O 1
ATOM 1013 N N . ARG A 1 144 ? 36.916 1.136 -30.306 1.00 61.16 144 ARG A N 1
ATOM 1014 C CA . ARG A 1 144 ? 35.609 0.713 -30.832 1.00 61.16 144 ARG A CA 1
ATOM 1015 C C . ARG A 1 144 ? 35.015 -0.422 -30.004 1.00 61.16 144 ARG A C 1
ATOM 1017 O O . ARG A 1 144 ? 33.843 -0.334 -29.658 1.00 61.16 144 ARG A O 1
ATOM 1024 N N . ALA A 1 145 ? 35.831 -1.410 -29.633 1.00 59.66 145 ALA A N 1
ATOM 1025 C CA . ALA A 1 145 ? 35.433 -2.454 -28.690 1.00 59.66 145 ALA A CA 1
ATOM 1026 C C . ALA A 1 145 ? 35.057 -1.833 -27.337 1.00 59.66 145 ALA A C 1
ATOM 1028 O O . ALA A 1 145 ? 33.975 -2.090 -26.822 1.00 59.66 145 ALA A O 1
ATOM 1029 N N . LEU A 1 146 ? 35.872 -0.898 -26.835 1.00 67.50 146 LEU A N 1
ATOM 1030 C CA . LEU A 1 146 ? 35.607 -0.197 -25.582 1.00 67.50 146 LEU A CA 1
ATOM 1031 C C . LEU A 1 146 ? 34.273 0.562 -25.608 1.00 67.50 146 LEU A C 1
ATOM 1033 O O . LEU A 1 146 ? 33.511 0.459 -24.663 1.00 67.50 146 LEU A O 1
ATOM 1037 N N . ARG A 1 147 ? 33.922 1.273 -26.688 1.00 68.19 147 ARG A N 1
ATOM 1038 C CA . ARG A 1 147 ? 32.643 2.015 -26.755 1.00 68.19 147 ARG A CA 1
ATOM 1039 C C . ARG A 1 147 ? 31.394 1.134 -26.796 1.00 68.19 147 ARG A C 1
ATOM 1041 O O . ARG A 1 147 ? 30.331 1.618 -26.428 1.00 68.19 147 ARG A O 1
ATOM 1048 N N . VAL A 1 148 ? 31.506 -0.107 -27.266 1.00 61.78 148 VAL A N 1
ATOM 1049 C CA . VAL A 1 148 ? 30.378 -1.053 -27.321 1.00 61.78 148 VAL A CA 1
ATOM 1050 C C . VAL A 1 148 ? 30.298 -1.872 -26.034 1.00 61.78 148 VAL A C 1
ATOM 1052 O O . VAL A 1 148 ? 29.212 -2.092 -25.509 1.00 61.78 148 VAL A O 1
ATOM 1055 N N . VAL A 1 149 ? 31.448 -2.271 -25.490 1.00 61.16 149 VAL A N 1
ATOM 1056 C CA . VAL A 1 149 ? 31.537 -3.106 -24.288 1.00 61.16 149 VAL A CA 1
ATOM 1057 C C . VAL A 1 149 ? 31.317 -2.286 -23.017 1.00 61.16 149 VAL A C 1
ATOM 1059 O O . VAL A 1 149 ? 30.647 -2.759 -22.109 1.00 61.16 149 VAL A O 1
ATOM 1062 N N . LEU A 1 150 ? 31.797 -1.039 -22.957 1.00 68.88 150 LEU A N 1
ATOM 1063 C CA . LEU A 1 150 ? 31.652 -0.169 -21.786 1.00 68.88 150 LEU A CA 1
ATOM 1064 C C . LEU A 1 150 ? 30.191 0.025 -21.341 1.00 68.88 150 LEU A C 1
ATOM 1066 O O . LEU A 1 150 ? 29.935 -0.188 -20.161 1.00 68.88 150 LEU A O 1
ATOM 1070 N N . PRO A 1 151 ? 29.221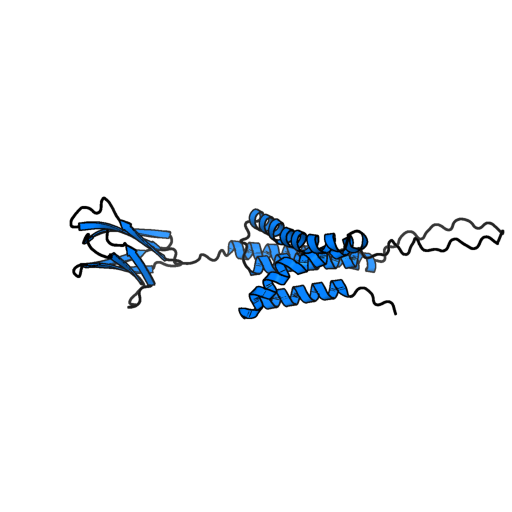 0.387 -22.208 1.00 63.09 151 PRO A N 1
ATOM 1071 C CA . PRO A 1 151 ? 27.836 0.532 -21.769 1.00 63.09 151 PRO A CA 1
ATOM 1072 C C . PRO A 1 151 ? 27.238 -0.802 -21.316 1.00 63.09 151 PRO A C 1
ATOM 1074 O O . PRO A 1 151 ? 26.549 -0.817 -20.307 1.00 63.09 151 PRO A O 1
ATOM 1077 N N . ALA A 1 152 ? 27.555 -1.921 -21.977 1.00 61.84 152 ALA A N 1
ATOM 1078 C CA . ALA A 1 152 ? 27.078 -3.241 -21.558 1.00 61.84 152 ALA A CA 1
ATOM 1079 C C . ALA A 1 152 ? 27.634 -3.643 -20.180 1.00 61.84 152 ALA A C 1
ATOM 1081 O O . ALA A 1 152 ? 26.883 -4.078 -19.310 1.00 61.84 152 ALA A O 1
ATOM 1082 N N . VAL A 1 153 ? 28.932 -3.432 -19.951 1.00 64.56 153 VAL A N 1
ATOM 1083 C CA . VAL A 1 153 ? 29.588 -3.678 -18.660 1.00 64.56 153 VAL A CA 1
ATOM 1084 C C . VAL A 1 153 ? 29.031 -2.751 -17.585 1.00 64.56 153 VAL A C 1
ATOM 1086 O O . VAL A 1 153 ? 28.768 -3.208 -16.479 1.00 64.56 153 VAL A O 1
ATOM 1089 N N . LEU A 1 154 ? 28.782 -1.478 -17.903 1.00 67.31 154 LEU A N 1
ATOM 1090 C CA . LEU A 1 154 ? 28.156 -0.531 -16.983 1.00 67.31 154 LEU A CA 1
ATOM 1091 C C . LEU A 1 154 ? 26.731 -0.972 -16.624 1.00 67.31 154 LEU A C 1
ATOM 1093 O O . LEU A 1 154 ? 26.362 -0.930 -15.458 1.00 67.31 154 LEU A O 1
ATOM 1097 N N . THR A 1 155 ? 25.939 -1.436 -17.595 1.00 68.25 155 THR A N 1
ATOM 1098 C CA . THR A 1 155 ? 24.590 -1.962 -17.352 1.00 68.25 155 THR A CA 1
ATOM 1099 C C . THR A 1 155 ? 24.633 -3.199 -16.462 1.00 68.25 155 THR A C 1
ATOM 1101 O O . THR A 1 155 ? 23.890 -3.253 -15.489 1.00 68.25 155 THR A O 1
ATOM 1104 N N . ILE A 1 156 ? 25.529 -4.153 -16.733 1.00 66.50 156 ILE A N 1
ATOM 1105 C CA . ILE A 1 156 ? 25.710 -5.352 -15.902 1.00 66.50 156 ILE A CA 1
ATOM 1106 C C . ILE A 1 156 ? 26.180 -4.971 -14.493 1.00 66.50 156 ILE A C 1
ATOM 1108 O O . ILE A 1 156 ? 25.654 -5.496 -13.517 1.00 66.50 156 ILE A O 1
ATOM 1112 N N . ALA A 1 157 ? 27.115 -4.028 -14.364 1.00 68.31 157 ALA A N 1
ATOM 1113 C CA . ALA A 1 157 ? 27.607 -3.547 -13.076 1.00 68.31 157 ALA A CA 1
ATOM 1114 C C . ALA A 1 157 ? 26.520 -2.809 -12.279 1.00 68.31 157 ALA A C 1
ATOM 1116 O O . ALA A 1 157 ? 26.414 -3.000 -11.071 1.00 68.31 157 ALA A O 1
ATOM 1117 N N . LEU A 1 158 ? 25.678 -2.012 -12.943 1.00 65.44 158 LEU A N 1
ATOM 1118 C CA . LEU A 1 158 ? 24.546 -1.325 -12.317 1.00 65.44 158 LEU A CA 1
ATOM 1119 C C . LEU A 1 158 ? 23.443 -2.306 -11.909 1.00 65.44 158 LEU A C 1
ATOM 1121 O O . LEU A 1 158 ? 22.935 -2.197 -10.797 1.00 65.44 158 LEU A O 1
ATOM 1125 N N . LEU A 1 159 ? 23.108 -3.289 -12.753 1.00 63.78 159 LEU A N 1
ATOM 1126 C CA . LEU A 1 159 ? 22.170 -4.365 -12.408 1.00 63.78 159 LEU A CA 1
ATOM 1127 C C . LEU A 1 159 ? 22.698 -5.218 -11.252 1.00 63.78 159 LEU A C 1
ATOM 1129 O O . LEU A 1 159 ? 21.955 -5.503 -10.316 1.00 63.78 159 LEU A O 1
ATOM 1133 N N . GLY A 1 160 ? 23.981 -5.582 -11.283 1.00 68.44 160 GLY A N 1
ATOM 1134 C CA . GLY A 1 160 ? 24.638 -6.331 -10.215 1.00 68.44 160 GLY A CA 1
ATOM 1135 C C . GLY A 1 160 ? 24.683 -5.543 -8.907 1.00 68.44 160 GLY A C 1
ATOM 1136 O O . GLY A 1 160 ? 24.292 -6.057 -7.862 1.00 68.44 160 GLY A O 1
ATOM 1137 N N . GLY A 1 161 ? 25.079 -4.269 -8.960 1.00 66.69 161 GLY A N 1
ATOM 1138 C CA . GLY A 1 161 ? 25.120 -3.375 -7.803 1.00 66.69 161 GLY A CA 1
ATOM 1139 C C . GLY A 1 161 ? 23.738 -3.143 -7.191 1.00 66.69 161 GLY A C 1
ATOM 1140 O O . GLY A 1 161 ? 23.566 -3.301 -5.982 1.00 66.69 161 GLY A O 1
ATOM 1141 N N . ALA A 1 162 ? 22.730 -2.852 -8.019 1.00 64.00 162 ALA A N 1
ATOM 1142 C CA . ALA A 1 162 ? 21.345 -2.716 -7.575 1.00 64.00 162 ALA A CA 1
ATOM 1143 C C . ALA A 1 162 ? 20.803 -4.031 -6.994 1.00 64.00 162 ALA A C 1
ATOM 1145 O O . ALA A 1 162 ? 20.128 -4.007 -5.968 1.00 64.00 162 ALA A O 1
ATOM 1146 N N . GLY A 1 163 ? 21.153 -5.174 -7.593 1.00 65.69 163 GLY A N 1
ATOM 1147 C CA . GLY A 1 163 ? 20.804 -6.502 -7.093 1.00 65.69 163 GLY A CA 1
ATOM 1148 C C . GLY A 1 163 ? 21.375 -6.776 -5.702 1.00 65.69 163 GLY A C 1
ATOM 1149 O O . GLY A 1 163 ? 20.642 -7.205 -4.816 1.00 65.69 163 GLY A O 1
ATOM 1150 N N . VAL A 1 164 ? 22.650 -6.458 -5.461 1.00 69.31 164 VAL A N 1
ATOM 1151 C CA . VAL A 1 164 ? 23.291 -6.638 -4.144 1.00 69.31 164 VAL A CA 1
ATOM 1152 C C . VAL A 1 164 ? 22.685 -5.711 -3.088 1.00 69.31 164 VAL A C 1
ATOM 1154 O O . VAL A 1 164 ? 22.446 -6.144 -1.959 1.00 69.31 164 VAL A O 1
ATOM 1157 N N . VAL A 1 165 ? 22.400 -4.452 -3.436 1.00 68.50 165 VAL A N 1
ATOM 1158 C CA . VAL A 1 165 ? 21.745 -3.500 -2.522 1.00 68.50 165 VAL A CA 1
ATOM 1159 C C . VAL A 1 165 ? 20.315 -3.942 -2.213 1.00 68.50 165 VAL A C 1
ATOM 1161 O O . VAL A 1 165 ? 19.920 -3.924 -1.050 1.00 68.50 165 VAL A O 1
ATOM 1164 N N . ALA A 1 166 ? 19.565 -4.413 -3.211 1.00 60.00 166 ALA A N 1
ATOM 1165 C CA . ALA A 1 166 ? 18.226 -4.961 -3.021 1.00 60.00 166 ALA A CA 1
ATOM 1166 C C . ALA A 1 166 ? 18.243 -6.230 -2.156 1.00 60.00 166 ALA A C 1
ATOM 1168 O O . ALA A 1 166 ? 17.411 -6.365 -1.264 1.00 60.00 166 ALA A O 1
ATOM 1169 N N . LEU A 1 167 ? 19.220 -7.122 -2.350 1.00 66.31 167 LEU A N 1
ATOM 1170 C CA . LEU A 1 167 ? 19.384 -8.330 -1.539 1.00 66.31 167 LEU A CA 1
ATOM 1171 C C . LEU A 1 167 ? 19.747 -7.987 -0.087 1.00 66.31 167 LEU A C 1
ATOM 1173 O O . LEU A 1 167 ? 19.223 -8.601 0.841 1.00 66.31 167 LEU A O 1
ATOM 1177 N N . ARG A 1 168 ? 20.608 -6.981 0.131 1.00 72.00 168 ARG A N 1
ATOM 1178 C CA . ARG A 1 168 ? 20.898 -6.455 1.475 1.00 72.00 168 ARG A CA 1
ATOM 1179 C C . ARG A 1 168 ? 19.655 -5.844 2.110 1.00 72.00 168 ARG A C 1
ATOM 1181 O O . ARG A 1 168 ? 19.349 -6.202 3.238 1.00 72.00 168 ARG A O 1
ATOM 1188 N N . ALA A 1 169 ? 18.921 -5.005 1.382 1.00 61.44 169 ALA A N 1
ATOM 1189 C CA . ALA A 1 169 ? 17.699 -4.368 1.868 1.00 61.44 169 ALA A CA 1
ATOM 1190 C C . ALA A 1 169 ? 16.589 -5.385 2.195 1.00 61.44 169 ALA A C 1
ATOM 1192 O O . ALA A 1 169 ? 15.868 -5.226 3.177 1.00 61.44 169 ALA A O 1
ATOM 1193 N N . ALA A 1 170 ? 16.472 -6.453 1.399 1.00 59.12 170 ALA A N 1
ATOM 1194 C CA . ALA A 1 170 ? 15.541 -7.551 1.640 1.00 59.12 170 ALA A CA 1
ATOM 1195 C C . ALA A 1 170 ? 15.935 -8.384 2.870 1.00 59.12 170 ALA A C 1
ATOM 1197 O O . ALA A 1 170 ? 15.066 -8.804 3.630 1.00 59.12 170 ALA A O 1
ATOM 1198 N N . ARG A 1 171 ? 17.241 -8.591 3.097 1.00 64.88 171 ARG A N 1
ATOM 1199 C CA . ARG A 1 171 ? 17.758 -9.269 4.298 1.00 64.88 171 ARG A CA 1
ATOM 1200 C C . ARG A 1 171 ? 17.617 -8.421 5.556 1.00 64.88 171 ARG A C 1
ATOM 1202 O O . ARG A 1 171 ? 17.334 -8.969 6.612 1.00 64.88 171 ARG A O 1
ATOM 1209 N N . THR A 1 172 ? 17.745 -7.101 5.452 1.00 57.50 172 THR A N 1
ATOM 1210 C CA . THR A 1 172 ? 17.453 -6.164 6.547 1.00 57.50 172 THR A CA 1
ATOM 1211 C C . THR A 1 172 ? 15.961 -5.878 6.660 1.00 57.50 172 THR A C 1
ATOM 1213 O O . THR A 1 172 ? 15.609 -4.754 7.012 1.00 57.50 172 THR A O 1
ATOM 1216 N N . GLY A 1 173 ? 15.105 -6.846 6.294 1.00 51.91 173 GLY A N 1
ATOM 1217 C CA . GLY A 1 173 ? 13.657 -6.703 6.217 1.00 51.91 173 GLY A CA 1
ATOM 1218 C C . GLY A 1 173 ? 13.175 -5.804 7.337 1.00 51.91 173 GLY A C 1
ATOM 1219 O O . GLY A 1 173 ? 13.360 -6.126 8.508 1.00 51.91 173 GLY A O 1
ATOM 1220 N N . SER A 1 174 ? 12.664 -4.629 6.971 1.00 53.06 174 SER A N 1
ATOM 1221 C CA . SER A 1 174 ? 12.130 -3.681 7.930 1.00 53.06 174 SER A CA 1
ATOM 1222 C C . SER A 1 174 ? 10.935 -4.363 8.573 1.00 53.06 174 SER A C 1
ATOM 1224 O O . SER A 1 174 ? 9.836 -4.381 8.016 1.00 53.06 174 SER A O 1
ATOM 1226 N N . VAL A 1 175 ? 11.190 -5.019 9.707 1.00 59.31 175 VAL A N 1
ATOM 1227 C CA . VAL A 1 175 ? 10.166 -5.571 10.578 1.00 59.31 175 VAL A CA 1
ATOM 1228 C C . VAL A 1 175 ? 9.344 -4.360 10.965 1.00 59.31 175 VAL A C 1
ATOM 1230 O O . VAL A 1 175 ? 9.774 -3.529 11.759 1.00 59.31 175 VAL A O 1
ATOM 1233 N N . GLN A 1 176 ? 8.210 -4.174 10.293 1.00 65.25 176 GLN A N 1
ATOM 1234 C CA . GLN A 1 176 ? 7.278 -3.144 10.697 1.00 65.25 176 GLN A CA 1
ATOM 1235 C C . GLN A 1 176 ? 6.807 -3.555 12.080 1.00 65.25 176 GLN A C 1
ATOM 1237 O O . GLN A 1 176 ? 6.112 -4.556 12.240 1.00 65.25 176 GLN A O 1
ATOM 1242 N N . HIS A 1 177 ? 7.269 -2.813 13.074 1.00 81.12 177 HIS A N 1
ATOM 1243 C CA . HIS A 1 177 ? 6.854 -2.986 14.444 1.00 81.12 177 HIS A CA 1
ATOM 1244 C C . HIS A 1 177 ? 5.416 -2.498 14.548 1.00 81.12 177 HIS A C 1
ATOM 1246 O O . HIS A 1 177 ? 5.112 -1.338 14.263 1.00 81.12 177 HIS A O 1
ATOM 1252 N N . TYR A 1 178 ? 4.507 -3.421 14.838 1.00 86.38 178 TYR A N 1
ATOM 1253 C CA . TYR A 1 178 ? 3.113 -3.085 15.053 1.00 86.38 178 TYR A CA 1
ATOM 1254 C C . TYR A 1 178 ? 2.549 -3.906 16.197 1.00 86.38 178 TYR A C 1
ATOM 1256 O O . TYR A 1 178 ? 2.770 -5.108 16.318 1.00 86.38 178 TYR A O 1
ATOM 1264 N N . THR A 1 179 ? 1.728 -3.258 17.006 1.00 92.50 179 THR A N 1
ATOM 1265 C CA . THR A 1 179 ? 0.827 -3.954 17.916 1.00 92.50 179 THR A CA 1
ATOM 1266 C C . THR A 1 179 ? -0.559 -3.995 17.290 1.00 92.50 179 THR A C 1
ATOM 1268 O O . THR A 1 179 ? -1.024 -2.961 16.818 1.00 92.50 179 THR A O 1
ATOM 1271 N N . ALA A 1 180 ? -1.239 -5.140 17.273 1.00 94.69 180 ALA A N 1
ATOM 1272 C CA . ALA A 1 180 ? -2.632 -5.225 16.831 1.00 94.69 180 ALA A CA 1
ATOM 1273 C C . ALA A 1 180 ? -3.576 -5.360 18.032 1.00 94.69 180 ALA A C 1
ATOM 1275 O O . ALA A 1 180 ? -3.249 -6.002 19.029 1.00 94.69 180 ALA A O 1
ATOM 1276 N N . LEU A 1 181 ? -4.753 -4.744 17.919 1.00 97.06 181 LEU A N 1
ATOM 1277 C CA . LEU A 1 181 ? -5.858 -4.840 18.868 1.00 97.06 181 LEU A CA 1
ATOM 1278 C C . LEU A 1 181 ? -7.092 -5.283 18.087 1.00 97.06 181 LEU A C 1
ATOM 1280 O O . LEU A 1 181 ? -7.399 -4.700 17.049 1.00 97.06 181 LEU A O 1
ATOM 1284 N N . SER A 1 182 ? -7.808 -6.280 18.592 1.00 96.69 182 SER A N 1
ATOM 1285 C CA . SER A 1 182 ? -9.072 -6.734 18.014 1.00 96.69 182 SER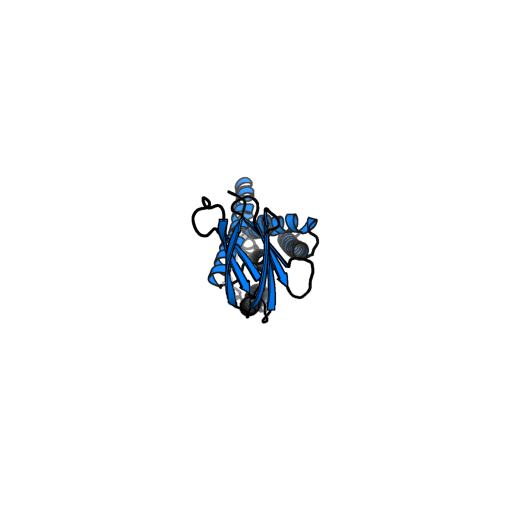 A CA 1
ATOM 1286 C C . SER A 1 182 ? -10.113 -6.979 19.097 1.00 96.69 182 SER A C 1
ATOM 1288 O O . SER A 1 182 ? -9.778 -7.324 20.233 1.00 96.69 182 SER A O 1
ATOM 1290 N N . ILE A 1 183 ? -11.376 -6.788 18.726 1.00 95.69 183 ILE A N 1
ATOM 1291 C CA . ILE A 1 183 ? -12.545 -7.117 19.535 1.00 95.69 183 ILE A CA 1
ATOM 1292 C C . ILE A 1 183 ? -13.520 -7.902 18.662 1.00 95.69 183 ILE A C 1
ATOM 1294 O O . ILE A 1 183 ? -13.842 -7.473 17.556 1.00 95.69 183 ILE A O 1
ATOM 1298 N N . THR A 1 184 ? -13.971 -9.057 19.137 1.00 94.88 184 THR A N 1
ATOM 1299 C CA . THR A 1 184 ? -14.948 -9.894 18.435 1.00 94.88 184 THR A CA 1
ATOM 1300 C C . THR A 1 184 ? -16.033 -10.371 19.398 1.00 94.88 184 THR A C 1
ATOM 1302 O O . THR A 1 184 ? -15.735 -10.637 20.563 1.00 94.88 184 THR A O 1
ATOM 1305 N N . PRO A 1 185 ? -17.300 -10.463 18.968 1.00 91.75 185 PRO A N 1
ATOM 1306 C CA . PRO A 1 185 ? -18.349 -11.053 19.790 1.00 91.75 185 PRO A CA 1
ATOM 1307 C C . PRO A 1 185 ? -18.109 -12.559 19.961 1.00 91.75 185 PRO A C 1
ATOM 1309 O O . PRO A 1 185 ? -17.580 -13.225 19.070 1.00 91.75 185 PRO A O 1
ATOM 1312 N N . VAL A 1 186 ? -18.501 -13.097 21.113 1.00 88.81 186 VAL A N 1
ATOM 1313 C CA . VAL A 1 186 ? -18.485 -14.528 21.426 1.00 88.81 186 VAL A CA 1
ATOM 1314 C C . VAL A 1 186 ? -19.907 -14.947 21.778 1.00 88.81 186 VAL A C 1
ATOM 1316 O O . VAL A 1 186 ? -20.468 -14.479 22.765 1.00 88.81 186 VAL A O 1
ATOM 1319 N N . GLY A 1 187 ? -20.477 -15.850 20.981 1.00 81.38 187 GLY A N 1
ATOM 1320 C CA . GLY A 1 187 ? -21.856 -16.306 21.155 1.00 81.38 187 GLY A CA 1
ATOM 1321 C C . GLY A 1 187 ? -22.901 -15.348 20.571 1.00 81.38 187 GLY A C 1
ATOM 1322 O O . GLY A 1 187 ? -22.573 -14.408 19.848 1.00 81.38 187 GLY A O 1
ATOM 1323 N N . SER A 1 188 ? -24.173 -15.639 20.851 1.00 66.88 188 SER A N 1
ATOM 1324 C CA . SER A 1 188 ? -25.320 -14.902 20.309 1.00 66.88 188 SER A CA 1
ATOM 1325 C C . SER A 1 188 ? -25.653 -13.674 21.164 1.00 66.88 188 SER A C 1
ATOM 1327 O O . SER A 1 188 ? -25.641 -13.752 22.390 1.00 66.88 188 SER A O 1
ATOM 1329 N N . ALA A 1 189 ? -25.977 -12.546 20.526 1.00 63.19 189 ALA A N 1
ATOM 1330 C CA . ALA A 1 189 ? -26.188 -11.236 21.160 1.00 63.19 189 ALA A CA 1
ATOM 1331 C C . ALA A 1 189 ? -27.525 -11.086 21.922 1.00 63.19 189 ALA A C 1
ATOM 1333 O O . ALA A 1 189 ? -27.918 -9.975 22.252 1.00 63.19 189 ALA A O 1
ATOM 1334 N N . VAL A 1 190 ? -28.237 -12.189 22.171 1.00 61.41 190 VAL A N 1
ATOM 1335 C CA . VAL A 1 190 ? -29.636 -12.189 22.646 1.00 61.41 190 VAL A CA 1
ATOM 1336 C C . VAL A 1 190 ? -29.743 -12.181 24.182 1.00 61.41 190 VAL A C 1
ATOM 1338 O O . VAL A 1 190 ? -30.830 -12.033 24.730 1.00 61.41 190 VAL A O 1
ATOM 1341 N N . ALA A 1 191 ? -28.630 -12.326 24.902 1.00 63.50 191 ALA A N 1
ATOM 1342 C CA . ALA A 1 191 ? -28.605 -12.223 26.360 1.00 63.50 191 ALA A CA 1
ATOM 1343 C C . ALA A 1 191 ? -28.443 -10.759 26.813 1.00 63.50 191 ALA A C 1
ATOM 1345 O O . ALA A 1 191 ? -27.852 -9.963 26.093 1.00 63.50 191 ALA A O 1
ATOM 1346 N N . LEU A 1 192 ? -28.934 -10.420 28.015 1.00 69.31 192 LEU A N 1
ATOM 1347 C CA . LEU A 1 192 ? -28.776 -9.093 28.649 1.00 69.31 192 LEU A CA 1
ATOM 1348 C C . LEU A 1 192 ? -27.301 -8.640 28.717 1.00 69.31 192 LEU A C 1
ATOM 1350 O O . LEU A 1 192 ? -27.007 -7.451 28.592 1.00 69.31 192 LEU A O 1
ATOM 1354 N N . ASP A 1 193 ? -26.388 -9.609 28.811 1.00 76.62 193 ASP A N 1
ATOM 1355 C CA . ASP A 1 193 ? -24.948 -9.436 28.648 1.00 76.62 193 ASP A CA 1
ATOM 1356 C C . ASP A 1 193 ? -24.458 -10.194 27.413 1.00 76.62 193 ASP A C 1
ATOM 1358 O O . ASP A 1 193 ? -24.771 -11.372 27.221 1.00 76.62 193 ASP A O 1
ATOM 1362 N N . ARG A 1 194 ? -23.611 -9.554 26.602 1.00 87.06 194 ARG A N 1
ATOM 1363 C CA . ARG A 1 194 ? -22.906 -10.216 25.498 1.00 87.06 194 ARG A CA 1
ATOM 1364 C C . ARG A 1 194 ? -21.454 -10.461 25.871 1.00 87.06 194 ARG A C 1
ATOM 1366 O O . ARG A 1 194 ? -20.800 -9.630 26.499 1.00 87.06 194 ARG A O 1
ATOM 1373 N N . SER A 1 195 ? -20.916 -11.601 25.457 1.00 91.62 195 SER A N 1
ATOM 1374 C CA . SER A 1 195 ? -19.504 -11.897 25.667 1.00 91.62 195 SER A CA 1
ATOM 1375 C C . SER A 1 195 ? -18.679 -11.346 24.506 1.00 91.62 195 SER A C 1
ATOM 1377 O O . SER A 1 195 ? -19.029 -11.527 23.341 1.00 91.62 195 SER A O 1
ATOM 1379 N N . VAL A 1 196 ? -17.579 -10.658 24.802 1.00 93.69 196 VAL A N 1
ATOM 1380 C CA . VAL A 1 196 ? -16.627 -10.161 23.803 1.00 93.69 196 VAL A CA 1
ATOM 1381 C C . VAL A 1 196 ? -15.239 -10.713 24.077 1.00 93.69 196 VAL A C 1
ATOM 1383 O O . VAL A 1 196 ? -14.772 -10.774 25.214 1.00 93.69 196 VAL A O 1
ATOM 1386 N N . ARG A 1 197 ? -14.557 -11.103 23.008 1.00 96.56 197 ARG A N 1
ATOM 1387 C CA . ARG A 1 197 ? -13.163 -11.515 23.008 1.00 96.56 197 ARG A CA 1
ATOM 1388 C C . ARG A 1 197 ? -12.309 -10.339 22.573 1.00 96.56 197 ARG A C 1
ATOM 1390 O O . ARG A 1 197 ? -12.464 -9.834 21.467 1.00 96.56 197 ARG A O 1
ATOM 1397 N N . VAL A 1 198 ? -11.387 -9.927 23.431 1.00 97.19 198 VAL A N 1
ATOM 1398 C CA . VAL A 1 198 ? -10.418 -8.871 23.138 1.00 97.19 198 VA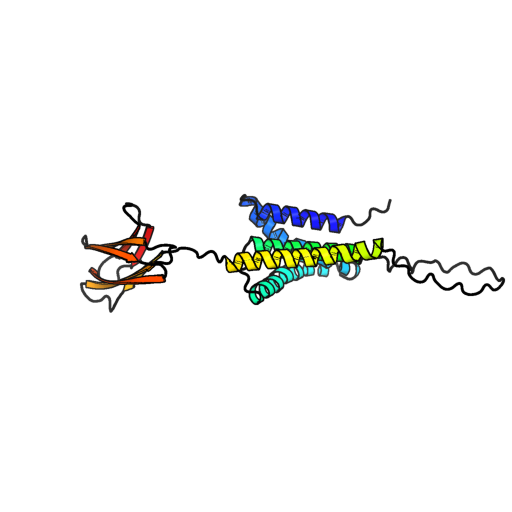L A CA 1
ATOM 1399 C C . VAL A 1 198 ? -9.043 -9.501 23.032 1.00 97.19 198 VAL A C 1
ATOM 1401 O O . VAL A 1 198 ? -8.603 -10.164 23.969 1.00 97.19 198 VAL A O 1
ATOM 1404 N N . THR A 1 199 ? -8.369 -9.302 21.900 1.00 97.62 199 THR A N 1
ATOM 1405 C CA . THR A 1 199 ? -7.026 -9.845 21.660 1.00 97.62 199 THR A CA 1
ATOM 1406 C C . THR A 1 199 ? -6.048 -8.728 21.343 1.00 97.62 199 THR A C 1
ATOM 1408 O O . THR A 1 199 ? -6.327 -7.871 20.503 1.00 97.62 199 THR A O 1
ATOM 1411 N N . VAL A 1 200 ? -4.892 -8.770 21.999 1.00 97.56 200 VAL A N 1
ATOM 1412 C CA . VAL A 1 200 ? -3.739 -7.906 21.733 1.00 97.56 200 VAL A CA 1
ATOM 1413 C C . VAL A 1 200 ? -2.588 -8.779 21.264 1.00 97.56 200 VAL A C 1
ATOM 1415 O O . VAL A 1 200 ? -2.277 -9.768 21.925 1.00 97.56 200 VAL A O 1
ATOM 1418 N N . SER A 1 201 ? -1.944 -8.419 20.158 1.00 96.44 201 SER A N 1
ATOM 1419 C CA . SER A 1 201 ? -0.737 -9.088 19.659 1.00 96.44 201 SER A CA 1
ATOM 1420 C C . SER A 1 201 ? 0.397 -8.086 19.481 1.00 96.44 201 SER A C 1
ATOM 1422 O O . SER A 1 201 ? 0.195 -7.038 18.868 1.00 96.44 201 SER A O 1
ATOM 1424 N N . CYS A 1 202 ? 1.582 -8.412 19.990 1.00 95.00 202 CYS A N 1
ATOM 1425 C CA . CYS A 1 202 ? 2.763 -7.553 19.970 1.00 95.00 202 CYS A CA 1
ATOM 1426 C C . CYS A 1 202 ? 3.756 -8.031 18.905 1.00 95.00 202 CYS A C 1
ATOM 1428 O O . CYS A 1 202 ? 4.244 -9.150 19.005 1.00 95.00 202 CYS A O 1
ATOM 1430 N N . ASN A 1 203 ? 4.096 -7.186 17.927 1.00 92.12 203 ASN A N 1
ATOM 1431 C CA . ASN A 1 203 ? 5.252 -7.367 17.032 1.00 92.12 203 ASN A CA 1
ATOM 1432 C C . ASN A 1 203 ? 6.258 -6.207 17.168 1.00 92.12 203 ASN A C 1
ATOM 1434 O O . ASN A 1 203 ? 6.969 -5.864 16.221 1.00 92.12 203 ASN A O 1
ATOM 1438 N N . GLU A 1 204 ? 6.308 -5.573 18.341 1.00 91.56 204 GLU A N 1
ATOM 1439 C CA . GLU A 1 204 ? 7.331 -4.570 18.658 1.00 91.56 204 GLU A CA 1
ATOM 1440 C C . GLU A 1 204 ? 8.731 -5.206 18.731 1.00 91.56 204 GLU A C 1
ATOM 1442 O O . GLU A 1 204 ? 8.872 -6.426 18.736 1.00 91.56 204 GLU A O 1
ATOM 1447 N N . SER A 1 205 ? 9.789 -4.395 18.776 1.00 89.81 205 SER A N 1
ATOM 1448 C CA . SER A 1 205 ? 11.176 -4.886 18.872 1.00 89.81 205 SER A CA 1
ATOM 1449 C C . SER A 1 205 ? 11.555 -5.398 20.265 1.00 89.81 205 SER A C 1
ATOM 1451 O O . SER A 1 205 ? 12.534 -6.130 20.404 1.00 89.81 205 SER A O 1
ATOM 1453 N N . ALA A 1 206 ? 10.795 -5.024 21.296 1.00 92.25 206 ALA A N 1
ATOM 1454 C CA . ALA A 1 206 ? 11.088 -5.332 22.690 1.00 92.25 206 ALA A CA 1
ATOM 1455 C C . ALA A 1 206 ? 9.808 -5.620 23.498 1.00 92.25 206 ALA A C 1
ATOM 1457 O O . ALA A 1 206 ? 8.713 -5.196 23.109 1.00 92.25 206 ALA A O 1
ATOM 1458 N N . PRO A 1 207 ? 9.925 -6.311 24.650 1.00 94.69 207 PRO A N 1
ATOM 1459 C CA . PRO A 1 207 ? 8.798 -6.544 25.543 1.00 94.69 207 PRO A CA 1
ATOM 1460 C C . PRO A 1 207 ? 8.131 -5.242 25.993 1.00 94.69 207 PRO A C 1
ATOM 1462 O O . PRO A 1 207 ? 8.732 -4.431 26.700 1.00 94.69 207 PRO A O 1
ATOM 1465 N N . THR A 1 208 ? 6.861 -5.075 25.631 1.00 94.88 208 THR A N 1
ATOM 1466 C CA . THR A 1 208 ? 6.118 -3.826 25.838 1.00 94.88 208 THR A CA 1
ATOM 1467 C C . THR A 1 208 ? 4.955 -4.038 26.804 1.00 94.88 208 THR A C 1
ATOM 1469 O O . THR A 1 208 ? 4.290 -5.078 26.792 1.00 94.88 208 THR A O 1
ATOM 1472 N N . GLY A 1 209 ? 4.757 -3.069 27.702 1.00 95.69 209 GLY A N 1
ATOM 1473 C CA . GLY A 1 209 ? 3.637 -3.034 28.638 1.00 95.69 209 GLY A CA 1
ATOM 1474 C C . GLY A 1 209 ? 2.428 -2.352 28.006 1.00 95.69 209 GLY A C 1
ATOM 1475 O O . GLY A 1 209 ? 2.526 -1.219 27.535 1.00 95.69 209 GLY A O 1
ATOM 1476 N N . TYR A 1 210 ? 1.295 -3.041 28.022 1.00 96.38 210 TYR A N 1
ATOM 1477 C CA . TYR A 1 210 ? 0.039 -2.575 27.462 1.00 96.38 210 TYR A CA 1
ATOM 1478 C C . TYR A 1 210 ? -1.049 -2.529 28.522 1.00 96.38 210 TYR A C 1
ATOM 1480 O O . TYR A 1 210 ? -1.176 -3.446 29.334 1.00 96.38 210 TYR A O 1
ATOM 1488 N N . THR A 1 211 ? -1.898 -1.513 28.427 1.00 96.75 211 THR A N 1
ATOM 1489 C CA . THR A 1 211 ? -3.139 -1.418 29.194 1.00 96.75 211 THR A CA 1
ATOM 1490 C C . THR A 1 211 ? -4.305 -1.341 28.223 1.00 96.75 211 THR A C 1
ATOM 1492 O O . THR A 1 211 ? -4.368 -0.461 27.371 1.00 96.75 211 THR A O 1
ATOM 1495 N N . VAL A 1 212 ? -5.240 -2.276 28.331 1.00 96.94 212 VAL A N 1
ATOM 1496 C CA . VAL A 1 212 ? -6.478 -2.301 27.557 1.00 96.94 212 VAL A CA 1
ATOM 1497 C C . VAL A 1 212 ? -7.607 -1.801 28.437 1.00 96.94 212 VAL A C 1
ATOM 1499 O O . VAL A 1 212 ? -7.882 -2.383 29.485 1.00 96.94 212 VAL A O 1
ATOM 1502 N N . ARG A 1 213 ? -8.287 -0.749 27.990 1.00 96.56 213 ARG A N 1
ATOM 1503 C CA . ARG A 1 213 ? -9.510 -0.236 28.603 1.00 96.56 213 ARG A CA 1
ATOM 1504 C C . ARG A 1 213 ? -10.686 -0.540 27.691 1.00 96.56 213 ARG A C 1
ATOM 1506 O O . ARG A 1 213 ? -10.718 -0.082 26.551 1.00 96.56 213 ARG A O 1
ATOM 1513 N N . VAL A 1 214 ? -11.644 -1.302 28.196 1.00 96.50 214 VAL A N 1
ATOM 1514 C CA . VAL A 1 214 ? -12.892 -1.622 27.505 1.00 96.50 214 VAL A CA 1
ATOM 1515 C C . VAL A 1 214 ? -14.005 -0.819 28.154 1.00 96.50 214 VAL A C 1
ATOM 1517 O O . VAL A 1 214 ? -14.186 -0.903 29.363 1.00 96.50 214 VAL A O 1
ATOM 1520 N N . THR A 1 215 ? -14.723 -0.026 27.369 1.00 96.00 215 THR A N 1
ATOM 1521 C CA . THR A 1 215 ? -15.849 0.798 27.824 1.00 96.00 215 THR A CA 1
ATOM 1522 C C . THR A 1 215 ? -17.111 0.429 27.056 1.00 96.00 215 THR A C 1
ATOM 1524 O O . THR A 1 215 ? -17.036 0.235 25.841 1.00 96.00 215 THR A O 1
ATOM 1527 N N . GLY A 1 216 ? -18.250 0.349 27.738 1.00 93.69 216 GLY A N 1
ATOM 1528 C CA . GLY A 1 216 ? -19.557 0.025 27.158 1.00 93.69 216 GLY A CA 1
ATOM 1529 C C . GLY A 1 216 ? -20.642 1.021 27.571 1.00 93.69 216 GLY A C 1
ATOM 1530 O O . GLY A 1 216 ? -20.332 2.089 28.100 1.00 93.69 216 GLY A O 1
ATOM 1531 N N . ALA A 1 217 ? -21.904 0.666 27.315 1.00 90.81 217 ALA A N 1
ATOM 1532 C CA . ALA A 1 217 ? -23.062 1.389 27.840 1.00 90.81 217 ALA A CA 1
ATOM 1533 C C . ALA A 1 217 ? -23.133 1.305 29.377 1.00 90.81 217 ALA A C 1
ATOM 1535 O O . ALA A 1 217 ? -22.347 0.592 30.004 1.00 90.81 217 ALA A O 1
ATOM 1536 N N . ASP A 1 218 ? -24.047 2.072 29.975 1.00 88.25 218 ASP A N 1
ATOM 1537 C CA . ASP A 1 218 ? -24.361 2.036 31.414 1.00 88.25 218 ASP A CA 1
ATOM 1538 C C . ASP A 1 218 ? -23.147 2.250 32.333 1.00 88.25 218 ASP A C 1
ATOM 1540 O O . ASP A 1 218 ? -23.061 1.730 33.441 1.00 88.25 218 ASP A O 1
ATOM 1544 N N . GLY A 1 219 ? -22.158 3.011 31.852 1.00 90.38 219 GLY A N 1
ATOM 1545 C CA . GLY A 1 219 ? -20.926 3.282 32.592 1.00 90.38 219 GLY A CA 1
ATOM 1546 C C . GLY A 1 219 ? -19.976 2.087 32.702 1.00 90.38 219 GLY A C 1
ATOM 1547 O O . GLY A 1 219 ? -18.982 2.181 33.425 1.00 90.38 219 GLY A O 1
ATOM 1548 N N . TYR A 1 220 ? -20.221 0.985 31.980 1.00 93.44 220 TYR A N 1
ATOM 1549 C CA . TYR A 1 220 ? -19.348 -0.184 32.011 1.00 93.44 220 TYR A CA 1
ATOM 1550 C C . TYR A 1 220 ? -17.914 0.194 31.634 1.00 93.44 220 TYR A C 1
ATOM 1552 O O . TYR A 1 220 ? -17.650 0.739 30.555 1.00 93.44 220 TYR A O 1
ATOM 1560 N N . ALA A 1 221 ? -16.968 -0.167 32.500 1.00 94.81 221 ALA A N 1
ATOM 1561 C CA . ALA A 1 221 ? -15.547 -0.016 32.250 1.00 94.81 221 ALA A CA 1
ATOM 1562 C C . ALA A 1 221 ? -14.761 -1.186 32.851 1.00 94.81 221 ALA A C 1
ATOM 1564 O O . ALA A 1 221 ? -14.829 -1.454 34.047 1.00 94.81 221 ALA A O 1
ATOM 1565 N N . ALA A 1 222 ? -13.949 -1.842 32.026 1.00 96.00 222 ALA A N 1
ATOM 1566 C CA . ALA A 1 222 ? -13.004 -2.868 32.445 1.00 96.00 222 ALA A CA 1
ATOM 1567 C C . ALA A 1 222 ? -11.586 -2.490 32.007 1.00 96.00 222 ALA A C 1
ATOM 1569 O O . ALA A 1 222 ? -11.381 -1.931 30.929 1.00 96.00 222 ALA A O 1
ATOM 1570 N N . HIS A 1 223 ? -10.596 -2.817 32.835 1.00 94.94 223 HIS A N 1
ATOM 1571 C CA . HIS A 1 223 ? -9.183 -2.600 32.535 1.00 94.94 223 HIS A CA 1
ATOM 1572 C C . HIS A 1 223 ? -8.400 -3.911 32.652 1.00 94.94 223 HIS A C 1
ATOM 1574 O O . HIS A 1 223 ? -8.657 -4.735 33.535 1.00 94.94 223 HIS A O 1
ATOM 1580 N N . ARG A 1 224 ? -7.457 -4.129 31.734 1.00 96.31 224 ARG A N 1
ATOM 1581 C CA . ARG A 1 224 ? -6.544 -5.277 31.735 1.00 96.31 224 ARG A CA 1
ATOM 1582 C C . ARG A 1 224 ? -5.154 -4.813 31.338 1.00 96.31 224 ARG A C 1
ATOM 1584 O O . ARG A 1 224 ? -4.999 -4.198 30.290 1.00 96.31 224 ARG A O 1
ATOM 1591 N N . SER A 1 225 ? -4.157 -5.152 32.139 1.00 95.31 225 SER A N 1
ATOM 1592 C CA . SER A 1 225 ? -2.759 -4.864 31.825 1.00 95.31 225 SER A CA 1
ATOM 1593 C C . S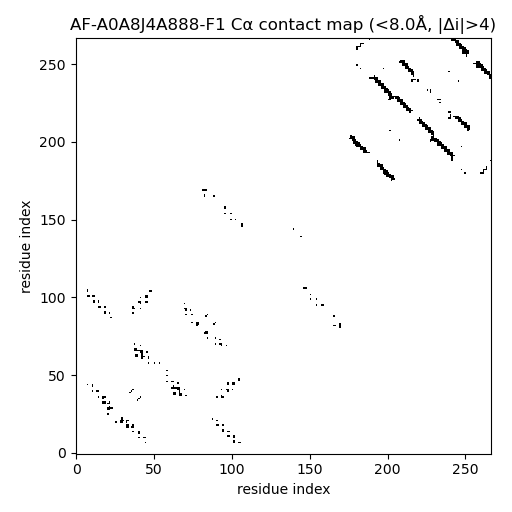ER A 1 225 ? -2.031 -6.152 31.462 1.00 95.31 225 SER A C 1
ATOM 1595 O O . SER A 1 225 ? -2.300 -7.212 32.028 1.00 95.31 225 SER A O 1
ATOM 1597 N N . VAL A 1 226 ? -1.131 -6.078 30.486 1.00 96.25 226 VAL A N 1
ATOM 1598 C CA . VAL A 1 226 ? -0.300 -7.205 30.060 1.00 96.25 226 VAL A CA 1
ATOM 1599 C C . VAL A 1 226 ? 1.048 -6.712 29.572 1.00 96.25 226 VAL A C 1
ATOM 1601 O O . VAL A 1 226 ? 1.143 -5.683 28.910 1.00 96.25 226 VAL A O 1
ATOM 1604 N N . ARG A 1 227 ? 2.095 -7.483 29.852 1.00 96.62 227 ARG A N 1
ATOM 1605 C CA . ARG A 1 227 ? 3.396 -7.315 29.211 1.00 96.62 227 ARG A CA 1
ATOM 1606 C C . ARG A 1 227 ? 3.559 -8.402 28.159 1.00 96.62 227 ARG 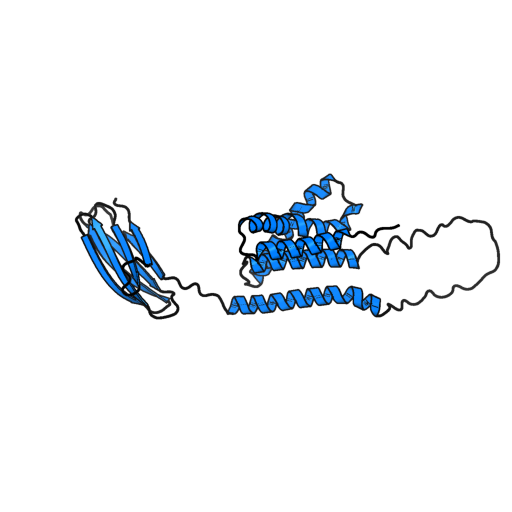A C 1
ATOM 1608 O O . ARG A 1 227 ? 3.444 -9.579 28.489 1.00 96.62 227 ARG A O 1
ATOM 1615 N N . LEU A 1 228 ? 3.782 -8.013 26.907 1.00 96.69 228 LEU A N 1
ATOM 1616 C CA . LEU A 1 228 ? 3.914 -8.947 25.789 1.00 96.69 228 LEU A CA 1
ATOM 1617 C C . LEU A 1 228 ? 5.304 -8.852 25.174 1.00 96.69 228 LEU A C 1
ATOM 1619 O O . LEU A 1 228 ? 5.761 -7.761 24.827 1.00 96.69 228 LEU A O 1
ATOM 1623 N N . ALA A 1 229 ? 5.949 -10.007 25.023 1.00 96.25 229 ALA A N 1
ATOM 1624 C CA . ALA A 1 229 ? 7.148 -10.147 24.211 1.00 96.25 229 ALA A CA 1
ATOM 1625 C C . ALA A 1 229 ? 6.794 -10.116 22.706 1.00 96.25 229 ALA A C 1
ATOM 1627 O O . ALA A 1 229 ? 5.649 -10.417 22.347 1.00 96.25 229 ALA A O 1
ATOM 1628 N N . PRO A 1 230 ? 7.752 -9.768 21.829 1.00 94.06 230 PRO A N 1
ATOM 1629 C CA . PRO A 1 230 ? 7.555 -9.807 20.381 1.00 94.06 230 PRO A CA 1
ATOM 1630 C C . PRO A 1 230 ? 7.068 -11.183 19.903 1.00 94.06 230 PRO A C 1
ATOM 1632 O O . PRO A 1 230 ? 7.583 -12.209 20.339 1.00 94.06 230 PRO A O 1
ATOM 1635 N N . GLY A 1 231 ? 6.067 -11.212 19.023 1.00 92.19 231 GLY A N 1
ATOM 1636 C CA . GLY A 1 231 ? 5.444 -12.430 18.498 1.00 92.19 231 GLY A CA 1
ATOM 1637 C C . GLY A 1 231 ? 4.368 -13.052 19.397 1.00 92.19 231 GLY A C 1
ATOM 1638 O O . GLY A 1 231 ? 3.726 -14.017 18.987 1.00 92.19 231 GLY A O 1
ATOM 1639 N N . HIS A 1 232 ? 4.127 -12.515 20.598 1.00 96.38 232 HIS A N 1
ATOM 1640 C CA . HIS A 1 232 ? 3.119 -13.049 21.516 1.00 96.38 232 HIS A CA 1
ATOM 1641 C C . HIS A 1 232 ? 1.802 -12.273 21.477 1.00 96.38 232 HIS A C 1
ATOM 1643 O O . HIS A 1 232 ? 1.745 -11.067 21.216 1.00 96.38 232 HIS A O 1
ATOM 1649 N N . SER A 1 233 ? 0.725 -12.975 21.825 1.00 96.81 233 SER A N 1
ATOM 1650 C CA . SER A 1 233 ? -0.610 -12.404 21.973 1.00 96.81 233 SER A CA 1
ATOM 1651 C C . SER A 1 233 ? -1.249 -12.763 23.307 1.00 96.81 233 SER A C 1
ATOM 1653 O O . SER A 1 233 ? -1.007 -13.837 23.859 1.00 96.81 233 SER A O 1
ATOM 1655 N N . ARG A 1 234 ? -2.131 -11.889 23.795 1.00 98.00 234 ARG A N 1
ATOM 1656 C CA . ARG A 1 234 ? -3.013 -12.159 24.931 1.00 98.00 234 ARG A CA 1
ATOM 1657 C C . ARG A 1 234 ? -4.460 -11.937 24.534 1.00 98.00 234 ARG A C 1
ATOM 1659 O O . ARG A 1 234 ? -4.793 -10.920 23.930 1.00 98.00 234 ARG A O 1
ATOM 1666 N N . THR A 1 235 ? -5.306 -12.872 24.943 1.00 97.69 235 THR A N 1
ATOM 1667 C CA . THR A 1 235 ? -6.748 -12.817 24.731 1.00 97.69 235 THR A CA 1
ATOM 1668 C C . THR A 1 235 ? -7.467 -12.824 26.071 1.00 97.69 235 THR A C 1
ATOM 1670 O O . THR A 1 235 ? -7.094 -13.570 26.978 1.00 97.69 235 THR A O 1
ATOM 1673 N N . TRP A 1 236 ? -8.510 -12.009 26.181 1.00 97.19 236 TRP A N 1
ATOM 1674 C CA . TRP A 1 236 ? -9.455 -12.031 27.290 1.00 97.19 236 TRP A CA 1
ATOM 1675 C C . TRP A 1 236 ? -10.869 -12.171 26.765 1.00 97.19 236 TRP A C 1
ATOM 1677 O O . TRP A 1 236 ? -11.196 -11.665 25.692 1.00 97.19 236 TRP A O 1
ATOM 1687 N N . GLN A 1 237 ? -11.706 -12.814 27.564 1.00 96.06 237 GLN A N 1
ATOM 1688 C CA . GLN A 1 237 ? -13.141 -12.837 27.370 1.00 96.06 237 GLN A CA 1
ATOM 1689 C C . GLN A 1 237 ? -13.777 -11.983 28.465 1.00 96.06 237 GLN A C 1
ATOM 1691 O O . GLN A 1 237 ? -13.439 -12.127 29.640 1.00 96.06 237 GLN A O 1
ATOM 1696 N N . LEU A 1 238 ? -14.629 -11.046 28.066 1.00 94.25 238 LEU A N 1
ATOM 1697 C CA . LEU A 1 238 ? -15.285 -10.094 28.955 1.00 94.25 238 LEU A CA 1
ATOM 1698 C C . LEU A 1 238 ? -16.788 -10.151 28.706 1.00 94.25 238 LEU A C 1
ATOM 1700 O O . LEU A 1 238 ? -17.216 -10.148 27.553 1.00 94.25 238 LEU A O 1
ATOM 1704 N N . SER A 1 239 ? -17.579 -10.182 29.773 1.00 92.75 239 SER A N 1
ATOM 1705 C CA . SER A 1 239 ? -19.016 -9.919 29.690 1.00 92.75 239 SER A CA 1
ATOM 1706 C C . SER A 1 239 ? -19.221 -8.411 29.712 1.00 92.75 239 SER A C 1
ATOM 1708 O O . SER A 1 239 ? -18.712 -7.732 30.609 1.00 92.75 239 SER A O 1
ATOM 1710 N N . VAL A 1 240 ? -19.885 -7.894 28.685 1.00 91.69 240 VAL A N 1
ATOM 1711 C CA . VAL A 1 240 ? -20.192 -6.473 28.502 1.00 91.69 240 VAL A CA 1
ATOM 1712 C C . VAL A 1 240 ? -21.697 -6.315 28.280 1.00 91.69 240 VAL A C 1
ATOM 1714 O O . VAL A 1 240 ? -22.318 -7.253 27.769 1.00 91.69 240 VAL A O 1
ATOM 1717 N N . PRO A 1 241 ? -22.275 -5.141 28.581 1.00 86.25 241 PRO A N 1
ATOM 1718 C CA . PRO A 1 241 ? -23.683 -4.886 28.305 1.00 86.25 241 PRO A CA 1
ATOM 1719 C C . PRO A 1 241 ? -24.028 -5.185 26.842 1.00 86.25 241 PRO A C 1
ATOM 1721 O O . PRO A 1 241 ? -23.254 -4.866 25.924 1.00 86.25 241 PRO A O 1
ATOM 1724 N N . ALA A 1 242 ? -25.177 -5.826 26.619 1.00 79.12 242 ALA A N 1
ATOM 1725 C CA . ALA A 1 242 ? -25.630 -6.176 25.274 1.00 79.12 242 ALA A CA 1
ATOM 1726 C C . ALA A 1 242 ? -2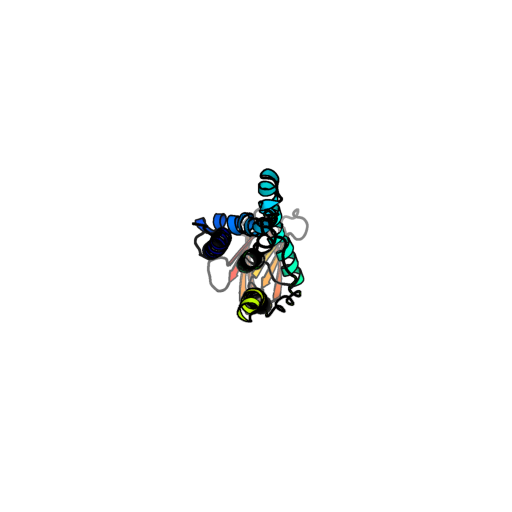5.947 -4.939 24.426 1.00 79.12 242 ALA A C 1
ATOM 1728 O O . ALA A 1 242 ? -25.656 -4.913 23.227 1.00 79.12 242 ALA A O 1
ATOM 1729 N N . VAL A 1 243 ? -26.471 -3.897 25.073 1.00 82.50 243 VAL A N 1
ATOM 1730 C CA . VAL A 1 243 ? -26.911 -2.667 24.423 1.00 82.50 243 VAL A CA 1
ATOM 1731 C C . VAL A 1 243 ? -25.736 -1.709 24.225 1.00 82.50 243 VAL A C 1
ATOM 1733 O O . VAL A 1 243 ? -24.896 -1.500 25.100 1.00 82.50 243 VAL A O 1
ATOM 1736 N N . GLY A 1 244 ? -25.690 -1.083 23.050 1.00 87.44 244 GLY A N 1
ATOM 1737 C CA . GLY A 1 244 ? -24.782 0.024 22.767 1.00 87.44 244 GLY A CA 1
ATOM 1738 C C . GLY A 1 244 ? -23.377 -0.370 22.299 1.00 87.44 244 GLY A C 1
ATOM 1739 O O . GLY A 1 244 ? -23.011 -1.535 22.121 1.00 87.44 244 GLY A O 1
ATOM 1740 N N . ARG A 1 245 ? -22.573 0.658 22.015 1.00 91.88 245 ARG A N 1
ATOM 1741 C CA . ARG A 1 245 ? -21.224 0.516 21.454 1.00 91.88 245 ARG A CA 1
ATOM 1742 C C . ARG A 1 245 ? -20.234 0.096 22.537 1.00 91.88 245 ARG A C 1
ATOM 1744 O O . ARG A 1 245 ? -20.080 0.789 23.538 1.00 91.88 245 ARG A O 1
ATOM 1751 N N . VAL A 1 246 ? -19.472 -0.962 22.271 1.00 94.12 246 VAL A N 1
ATOM 1752 C CA . VAL A 1 246 ? -18.340 -1.369 23.115 1.00 94.12 246 VAL A CA 1
ATOM 1753 C C . VAL A 1 246 ? -17.055 -0.904 22.448 1.00 94.12 246 VAL A C 1
ATOM 1755 O O . VAL A 1 246 ? -16.810 -1.204 21.284 1.00 94.12 246 VAL A O 1
ATOM 1758 N N . THR A 1 247 ? -16.232 -0.151 23.169 1.00 96.19 247 THR A N 1
ATOM 1759 C CA . THR A 1 247 ? -14.963 0.389 22.666 1.00 96.19 247 THR A CA 1
ATOM 1760 C C . THR A 1 247 ? -13.813 -0.206 23.461 1.00 96.19 247 THR A C 1
ATOM 1762 O O . THR A 1 247 ? -13.799 -0.101 24.683 1.00 96.19 247 THR A O 1
ATOM 1765 N N . ALA A 1 248 ? -12.829 -0.792 22.783 1.00 97.12 248 ALA A N 1
ATOM 1766 C CA . ALA A 1 248 ? -11.569 -1.201 23.388 1.00 97.12 248 ALA A CA 1
ATOM 1767 C C . ALA A 1 248 ? -10.467 -0.228 22.960 1.00 97.12 248 ALA A C 1
ATOM 1769 O O . ALA A 1 248 ? -10.251 0.011 21.771 1.00 97.12 248 ALA A O 1
ATOM 1770 N N . ARG A 1 249 ? -9.770 0.345 23.937 1.00 97.50 249 ARG A N 1
ATOM 1771 C CA . ARG A 1 249 ? -8.637 1.250 23.746 1.00 97.50 249 ARG A CA 1
ATOM 1772 C C . ARG A 1 249 ? -7.390 0.609 24.330 1.00 97.50 249 ARG A C 1
ATOM 1774 O O . ARG A 1 249 ? -7.405 0.163 25.473 1.00 97.50 249 ARG A O 1
ATOM 1781 N N . LEU A 1 250 ? -6.333 0.556 23.537 1.00 97.00 250 LEU A N 1
ATOM 1782 C CA . LEU A 1 250 ? -5.024 0.054 23.924 1.00 97.00 250 LEU A CA 1
ATOM 1783 C C . LEU A 1 250 ? -4.116 1.244 24.207 1.00 97.00 250 LEU A C 1
ATOM 1785 O O . LEU A 1 250 ? -4.005 2.136 23.371 1.00 97.00 250 LEU A O 1
ATOM 1789 N N . TYR A 1 251 ? -3.458 1.227 25.353 1.00 96.12 251 TYR A N 1
ATOM 1790 C CA . TYR A 1 251 ? -2.504 2.227 25.812 1.00 96.12 251 TYR A CA 1
ATOM 1791 C C . TYR A 1 251 ? -1.139 1.569 25.998 1.00 96.12 251 TYR A C 1
ATOM 1793 O O . TYR A 1 251 ? -1.056 0.388 26.348 1.00 96.12 251 TYR A O 1
ATOM 1801 N N . THR A 1 252 ? -0.082 2.338 25.766 1.00 93.75 252 THR A N 1
ATOM 1802 C CA . THR A 1 252 ? 1.314 1.934 25.963 1.00 93.75 252 THR A CA 1
ATOM 1803 C C . THR A 1 252 ? 1.948 2.869 26.988 1.00 93.75 252 THR A C 1
ATOM 1805 O O . THR A 1 252 ? 1.947 4.082 26.775 1.00 93.75 252 THR A O 1
ATOM 1808 N N . GLY A 1 253 ? 2.487 2.319 28.079 1.00 86.00 253 GLY A N 1
ATOM 1809 C CA . GLY A 1 253 ? 3.015 3.118 29.194 1.00 86.00 253 GLY A CA 1
ATOM 1810 C C . GLY A 1 253 ? 1.940 3.957 29.899 1.00 86.00 253 GLY A C 1
ATOM 1811 O O . GLY A 1 253 ? 0.768 3.581 29.910 1.00 86.00 253 GLY A O 1
ATOM 1812 N N . ASP A 1 254 ? 2.345 5.104 30.448 1.00 77.06 254 ASP A N 1
ATOM 1813 C CA . ASP A 1 254 ? 1.484 5.995 31.250 1.00 77.06 254 ASP A CA 1
ATOM 1814 C C . ASP A 1 254 ? 0.786 7.085 30.414 1.00 77.06 254 ASP A C 1
ATOM 1816 O O . ASP A 1 254 ? 0.200 8.032 30.940 1.00 77.06 254 ASP A O 1
ATOM 1820 N N . GLY A 1 255 ? 0.853 6.976 29.084 1.00 70.06 255 GLY A N 1
ATOM 1821 C CA . GLY A 1 255 ? 0.243 7.938 28.174 1.00 70.06 255 GLY A CA 1
ATOM 1822 C C . GLY A 1 255 ? -1.284 7.932 28.277 1.00 70.06 255 GLY A C 1
ATOM 1823 O O . GLY A 1 255 ? -1.928 6.899 28.112 1.00 70.06 255 GLY A O 1
ATOM 1824 N N . GLY A 1 256 ? -1.886 9.107 28.484 1.00 84.94 256 GLY A N 1
ATOM 1825 C CA . GLY A 1 256 ? -3.346 9.281 28.468 1.00 84.94 256 GLY A CA 1
ATOM 1826 C C . GLY A 1 256 ? -3.981 9.136 27.076 1.00 84.94 256 GLY A C 1
ATOM 1827 O O . GLY A 1 256 ? -5.207 9.057 26.956 1.00 84.94 256 GLY A O 1
ATOM 1828 N N . THR A 1 257 ? -3.171 9.087 26.015 1.00 90.75 257 THR A N 1
ATOM 1829 C CA . THR A 1 257 ? -3.616 8.917 24.629 1.00 90.75 257 THR A CA 1
ATOM 1830 C C . THR A 1 257 ? -3.612 7.439 24.225 1.00 90.75 257 THR A C 1
ATOM 1832 O O . THR A 1 257 ? -2.623 6.735 24.433 1.00 90.75 257 THR A O 1
ATOM 1835 N N . PRO A 1 258 ? -4.712 6.925 23.643 1.00 93.31 258 PRO A N 1
ATOM 1836 C CA . PRO A 1 258 ? -4.766 5.536 23.217 1.00 93.31 258 PRO A CA 1
ATOM 1837 C C . PRO A 1 258 ? -3.845 5.318 22.015 1.00 93.31 258 PRO A C 1
ATOM 1839 O O . PRO A 1 258 ? -3.980 5.977 20.987 1.00 93.31 258 PRO A O 1
ATOM 1842 N N . TYR A 1 259 ? -2.958 4.335 22.131 1.00 92.38 259 TYR A N 1
ATOM 1843 C CA . TYR A 1 259 ? -2.109 3.851 21.047 1.00 92.38 259 TYR A CA 1
ATOM 1844 C C . TYR A 1 259 ? -2.950 3.284 19.891 1.00 92.38 259 TYR A C 1
ATOM 1846 O O . TYR A 1 259 ? -2.673 3.543 18.721 1.00 92.38 259 TYR A O 1
ATOM 1854 N N . ARG A 1 260 ? -4.020 2.536 20.205 1.00 94.88 260 ARG A N 1
ATOM 1855 C CA . ARG A 1 260 ? -5.026 2.071 19.233 1.00 94.88 260 ARG A CA 1
ATOM 1856 C C . ARG A 1 260 ? -6.417 2.036 19.842 1.00 94.88 260 ARG A C 1
ATOM 1858 O O . ARG A 1 260 ? -6.577 1.886 21.051 1.00 94.88 260 ARG A O 1
ATOM 1865 N N . SER A 1 261 ? -7.433 2.111 18.991 1.00 95.94 261 SER A N 1
ATOM 1866 C CA . SER A 1 261 ? -8.821 1.921 19.398 1.00 95.94 261 SER A CA 1
ATOM 1867 C C . SER A 1 261 ? -9.578 1.086 18.374 1.00 95.94 261 SER A C 1
ATOM 1869 O O . SER A 1 261 ? -9.347 1.208 17.174 1.00 95.94 261 SER A O 1
ATOM 1871 N N . VAL A 1 262 ? -10.460 0.225 18.866 1.00 96.62 262 VAL A N 1
ATOM 1872 C CA . VAL A 1 262 ? -11.414 -0.548 18.070 1.00 96.62 262 VAL A CA 1
ATOM 1873 C C . VAL A 1 262 ? -12.772 -0.484 18.749 1.00 96.62 262 VAL A C 1
ATOM 1875 O O . VAL A 1 262 ? -12.861 -0.283 19.964 1.00 96.62 262 VAL A O 1
ATOM 1878 N N . PHE A 1 263 ? -13.837 -0.656 17.981 1.00 94.31 263 PHE A N 1
ATOM 1879 C CA . PHE A 1 263 ? -15.188 -0.688 18.517 1.00 94.31 263 PHE A CA 1
ATOM 1880 C C . PHE A 1 263 ? -15.975 -1.844 17.919 1.00 94.31 263 PHE A C 1
ATOM 1882 O O . PHE A 1 263 ? -15.754 -2.250 16.781 1.00 94.31 263 PHE A O 1
ATOM 1889 N N . LEU A 1 264 ? -16.912 -2.345 18.710 1.00 91.31 264 LEU A N 1
ATOM 1890 C CA . LEU A 1 264 ? -17.937 -3.281 18.297 1.00 91.31 264 LEU A CA 1
ATOM 1891 C C . LEU A 1 264 ? -19.278 -2.550 18.378 1.00 91.31 264 LEU A C 1
ATOM 1893 O O . LEU A 1 264 ? -19.631 -2.002 19.429 1.00 91.31 264 LEU A O 1
ATOM 1897 N N . ALA A 1 265 ? -20.007 -2.504 17.263 1.00 84.50 265 ALA A N 1
ATOM 1898 C CA . ALA A 1 265 ? -21.349 -1.933 17.242 1.00 84.50 265 ALA A CA 1
ATOM 1899 C C . ALA A 1 265 ? -22.275 -2.703 18.202 1.00 84.50 265 ALA A C 1
ATOM 1901 O O . ALA A 1 265 ? -22.082 -3.898 18.444 1.00 84.50 265 ALA A O 1
ATOM 1902 N N . GLY A 1 266 ? -23.235 -2.001 18.807 1.00 73.81 266 GLY A N 1
ATOM 1903 C CA . GLY A 1 266 ? -24.354 -2.653 19.493 1.00 73.81 266 GLY A CA 1
ATOM 1904 C C . GLY A 1 266 ? -25.197 -3.405 18.470 1.00 73.81 266 GLY A C 1
ATOM 1905 O O . GLY A 1 266 ? -25.322 -2.922 17.342 1.00 73.81 266 GLY A O 1
ATOM 1906 N N . GLY A 1 267 ? -25.662 -4.596 18.845 1.00 61.81 267 GLY A N 1
ATOM 1907 C CA . GLY A 1 267 ? -26.715 -5.297 18.108 1.00 61.81 267 GLY A CA 1
ATOM 1908 C C . GLY A 1 267 ? -28.081 -4.747 18.478 1.00 61.81 267 GLY A C 1
ATOM 1909 O O . GLY A 1 267 ? -28.158 -4.070 19.531 1.00 61.81 267 GLY A O 1
#

Foldseek 3Di:
DDDDPCPLVVLLVLLVVLLVQCPDPPVVSNVVSVCCLQAASLLVLQCLVVVVPDDPVRSVVRRRVRSNVQCVVQVVVCVVLVFDPDSNSSSLSSSLSSNLSSLCCVLVPDPVPVVVPDDPDDPDDDDDDDDDDPDPPDPCPVVNVCSNVVSVVVSVVSVVVSSVVRVVCSVVPPQPWDKDWDKDWDDDLPDQWTKIKIKIAGQHPAFFKKKKWKAWPPGDIDIDIDTDGHGDMDMDIDTDGLAAKIKIFMDTPPDPDGPDIDIDGRD

Mean predicted aligned error: 15.73 Å

Organism: NCBI:txid2807577

pLDDT: mean 77.62, std 14.21, range [39.16, 98.0]